Protein AF-A0A645CIE5-F1 (afdb_monomer)

pLDDT: mean 72.28, std 13.86, range [48.72, 95.12]

Radius of gyration: 29.38 Å; Cα contacts (8 Å, |Δi|>4): 157; chains: 1; bounding box: 63×38×78 Å

Nearest PDB structures (foldseek):
  3hs3-assembly1_B  TM=6.558E-01  e=9.405E-02  Lactobacillus acidophilus
  4g86-assembly1_B  TM=5.382E-01  e=4.645E-02  Synechococcus elongatus PCC 7942 = FACHB-805
  6yab-assembly3_BBB  TM=5.232E-01  e=9.405E-02  Streptococcus pneumoniae TIGR4
  8wgk-assembly1_A  TM=6.169E-01  e=4.674E-01  Rhodothermus marinus DSM 4252
  5tq2-assembly1_A  TM=5.116E-01  e=8.876E-01  Xenopus laevis

Secondary structure (DSSP, 8-state):
-EEEEEEEHHHHHHHHHHHHHH-TT-EEEEEEESSTTHHHHHHHHHGGG-SEEEESSHHHHHHHHHHSHHHHHHHHHTT---EETT-GGGTS---TT-HHHHHHHHHHHHHHHHHHHHHHHHHHHHHHHHHHHHHHHTT---SSPPPPPPTTHHHHHHHHHTTSS-HHHHHHHTT--HHHHHHHHHHHHHH-

Organism: NCBI:txid1076179

Solvent-accessible surface area (backbone atoms only — not comparable to full-atom values): 11222 Å² total; per-residue (Å²): 96,39,32,36,37,41,23,48,63,94,46,42,80,68,48,51,64,56,52,47,76,76,40,84,81,50,53,75,43,82,44,74,34,90,49,79,74,50,51,59,63,52,45,76,76,42,61,94,76,37,63,27,52,33,32,72,39,65,68,59,47,50,58,40,50,73,79,32,46,70,55,53,52,48,31,52,77,72,70,39,62,68,35,38,71,82,42,63,73,53,68,54,89,74,62,92,89,50,62,67,60,49,55,50,52,54,52,52,50,50,52,54,50,51,54,50,52,52,49,52,53,50,53,51,52,51,53,50,51,51,53,51,50,52,36,51,75,72,67,48,86,79,76,82,77,78,88,73,86,49,83,64,47,70,60,47,47,51,39,37,76,73,64,76,42,51,72,67,58,44,27,59,76,56,72,40,56,71,73,57,44,57,50,52,50,56,55,51,65,73,75,106

Sequence (192 aa):
MKIALLAPDSIASKVEPIVRTQMDSIELKKYIYNDYIEVLDILSKIQNKYDGIMFAGIISYYLAKQNIKEELEHYKLEGVRVKILDIPTTMMDIQEGQEWLIDMINNLLLEVLSTMAEQERINTRTRQAEGIAVAKSQGKHLGRPKAEYPNDFDKVYSQWKAGNITAVKAMEQLKLKKNTFYKLVKEFEAAS

InterPro domains:
  IPR036162 Resolvase-like, N-terminal catalytic domain superfamily [G3DSA:3.40.50.1390] (63-149)
  IPR036162 Resolvase-like, N-terminal catalytic domain superfamily [SSF53041] (72-141)

Structure (mmCIF, N/CA/C/O backbone):
data_AF-A0A645CIE5-F1
#
_entry.id   AF-A0A645CIE5-F1
#
loop_
_atom_site.group_PDB
_atom_site.id
_atom_site.type_symbol
_atom_site.label_atom_id
_atom_site.label_alt_id
_atom_site.label_comp_id
_atom_site.label_asym_id
_atom_site.label_entity_id
_atom_site.label_seq_id
_atom_site.pdbx_PDB_ins_code
_atom_site.Cartn_x
_atom_site.Cartn_y
_atom_site.Cartn_z
_atom_site.occupancy
_atom_site.B_iso_or_equiv
_atom_site.auth_seq_id
_atom_site.auth_comp_id
_atom_site.auth_asym_id
_atom_site.auth_atom_id
_atom_site.pdbx_PDB_model_num
ATOM 1 N N . MET A 1 1 ? 11.192 -11.550 -32.286 1.00 64.88 1 MET A N 1
ATOM 2 C CA . MET A 1 1 ? 11.465 -11.200 -30.880 1.00 64.88 1 MET A CA 1
ATOM 3 C C . MET A 1 1 ? 10.177 -11.374 -30.091 1.00 64.88 1 MET A C 1
ATOM 5 O O . MET A 1 1 ? 9.155 -10.850 -30.529 1.00 64.88 1 MET A O 1
ATOM 9 N N . LYS A 1 2 ? 10.197 -12.144 -29.004 1.00 70.38 2 LYS A N 1
ATOM 10 C CA . LYS A 1 2 ? 9.070 -12.332 -28.081 1.00 70.38 2 LYS A CA 1
ATOM 11 C C . LYS A 1 2 ? 9.201 -11.335 -26.938 1.00 70.38 2 LYS A C 1
ATOM 13 O O . LYS A 1 2 ? 10.193 -11.381 -26.223 1.00 70.38 2 LYS A O 1
ATOM 18 N N . ILE A 1 3 ? 8.217 -10.457 -26.751 1.00 69.75 3 ILE A N 1
ATOM 19 C CA . ILE A 1 3 ? 8.222 -9.464 -25.667 1.00 69.75 3 ILE A CA 1
ATOM 20 C C . ILE A 1 3 ? 7.069 -9.724 -24.702 1.00 69.75 3 ILE A C 1
ATOM 22 O O . ILE A 1 3 ? 5.924 -9.906 -25.124 1.00 69.75 3 ILE A O 1
ATOM 26 N N . ALA A 1 4 ? 7.355 -9.668 -23.402 1.00 77.12 4 ALA A N 1
ATOM 27 C CA . ALA A 1 4 ? 6.327 -9.610 -22.371 1.00 77.12 4 ALA A CA 1
ATOM 28 C C . ALA A 1 4 ? 5.989 -8.156 -22.012 1.00 77.12 4 ALA A C 1
ATOM 30 O O . ALA A 1 4 ? 6.874 -7.400 -21.627 1.00 77.12 4 ALA A O 1
ATOM 31 N N . LEU A 1 5 ? 4.716 -7.769 -22.099 1.00 76.31 5 LEU A N 1
ATOM 32 C CA . LEU A 1 5 ? 4.220 -6.465 -21.651 1.00 76.31 5 LEU A CA 1
ATOM 33 C C . LEU A 1 5 ? 3.567 -6.602 -20.276 1.00 76.31 5 LEU A C 1
ATOM 35 O O . LEU A 1 5 ? 2.517 -7.237 -20.168 1.00 76.31 5 LEU A O 1
ATOM 39 N N . LEU A 1 6 ? 4.152 -5.979 -19.254 1.00 76.69 6 LEU A N 1
ATOM 40 C CA . LEU A 1 6 ? 3.549 -5.824 -17.934 1.00 76.69 6 LEU A CA 1
ATOM 41 C C . LEU A 1 6 ? 2.805 -4.496 -17.852 1.00 76.69 6 LEU A C 1
ATOM 43 O O . LEU A 1 6 ? 3.415 -3.430 -17.958 1.00 76.69 6 LEU A O 1
ATOM 47 N N . ALA A 1 7 ? 1.495 -4.558 -17.624 1.00 73.75 7 ALA A N 1
ATOM 48 C CA . ALA A 1 7 ? 0.655 -3.373 -17.513 1.00 73.75 7 ALA A CA 1
ATOM 49 C C . ALA A 1 7 ? -0.341 -3.485 -16.349 1.00 73.75 7 ALA A C 1
ATOM 51 O O . ALA A 1 7 ? -0.901 -4.560 -16.140 1.00 73.75 7 ALA A O 1
ATOM 52 N N . PRO A 1 8 ? -0.611 -2.391 -15.617 1.00 74.75 8 PRO A N 1
ATOM 53 C CA . PRO A 1 8 ? -1.707 -2.375 -14.667 1.00 74.75 8 PRO A CA 1
ATOM 54 C C . PRO A 1 8 ? -3.042 -2.477 -15.407 1.00 74.75 8 PRO A C 1
ATOM 56 O O . PRO A 1 8 ? -3.200 -1.916 -16.498 1.00 74.75 8 PRO A O 1
ATOM 59 N N . ASP A 1 9 ? -4.017 -3.151 -14.797 1.00 75.56 9 ASP A N 1
ATOM 60 C CA . ASP A 1 9 ? -5.347 -3.372 -15.390 1.00 75.56 9 ASP A CA 1
ATOM 61 C C . ASP A 1 9 ? -6.013 -2.066 -15.858 1.00 75.56 9 ASP A C 1
ATOM 63 O O . ASP A 1 9 ? -6.575 -1.984 -16.951 1.00 75.56 9 ASP A O 1
ATOM 67 N N . SER A 1 10 ? -5.808 -0.988 -15.097 1.00 67.00 10 SER A N 1
ATOM 68 C CA . SER A 1 10 ? -6.341 0.352 -15.369 1.00 67.00 10 SER A CA 1
ATOM 69 C C . SER A 1 10 ? -5.911 0.968 -16.708 1.00 67.00 10 SER A C 1
ATOM 71 O O . SER A 1 10 ? -6.619 1.830 -17.237 1.00 67.00 10 SER A O 1
ATOM 73 N N . ILE A 1 11 ? -4.770 0.554 -17.268 1.00 66.94 11 ILE A N 1
ATOM 74 C CA . ILE A 1 11 ? -4.218 1.113 -18.516 1.00 66.94 11 ILE A CA 1
ATOM 75 C C . ILE A 1 11 ? -3.923 0.054 -19.583 1.00 66.94 11 ILE A C 1
ATOM 77 O O . ILE A 1 11 ? -3.666 0.409 -20.734 1.00 66.94 11 ILE A O 1
ATOM 81 N N . ALA A 1 12 ? -4.011 -1.236 -19.249 1.00 66.88 12 ALA A N 1
ATOM 82 C CA . ALA A 1 12 ? -3.676 -2.349 -20.137 1.00 66.88 12 ALA A CA 1
ATOM 83 C C . ALA A 1 12 ? -4.411 -2.304 -21.491 1.00 66.88 12 ALA A C 1
ATOM 85 O O . ALA A 1 12 ? -3.836 -2.649 -22.523 1.00 66.88 12 ALA A O 1
ATOM 86 N N . SER A 1 13 ? -5.665 -1.844 -21.506 1.00 66.81 13 SER A N 1
ATOM 87 C CA . SER A 1 13 ? -6.485 -1.700 -22.719 1.00 66.81 13 SER A CA 1
ATOM 88 C C . SER A 1 13 ? -6.068 -0.531 -23.620 1.00 66.81 13 SER A C 1
ATOM 90 O O . SER A 1 13 ? -6.288 -0.581 -24.827 1.00 66.81 13 SER A O 1
ATOM 92 N N . LYS A 1 14 ? -5.444 0.510 -23.057 1.00 65.69 14 LYS A N 1
ATOM 93 C CA . LYS A 1 14 ? -5.002 1.712 -23.787 1.00 65.69 14 LYS A CA 1
ATOM 94 C C . LYS A 1 14 ? -3.588 1.582 -24.343 1.00 65.69 14 LYS A C 1
ATOM 96 O O . LYS A 1 14 ? -3.268 2.209 -25.345 1.00 65.69 14 LYS A O 1
ATOM 101 N N . VAL A 1 15 ? -2.749 0.785 -23.688 1.00 64.06 15 VAL A N 1
ATOM 102 C CA . VAL A 1 15 ? -1.327 0.639 -24.031 1.00 64.06 15 VAL A CA 1
ATOM 103 C C . VAL A 1 15 ? -1.125 -0.343 -25.186 1.00 64.06 15 VAL A C 1
ATOM 105 O O . VAL A 1 15 ? -0.242 -0.151 -26.017 1.00 64.06 15 VAL A O 1
ATOM 108 N N . GLU A 1 16 ? -1.970 -1.369 -25.293 1.00 64.56 16 GLU A N 1
ATOM 109 C CA . GLU A 1 16 ? -1.835 -2.414 -26.313 1.00 64.56 16 GLU A CA 1
ATOM 110 C C . GLU A 1 16 ? -1.825 -1.889 -27.770 1.00 64.56 16 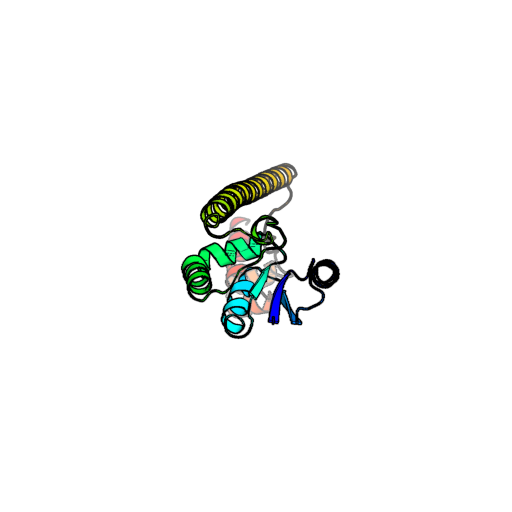GLU A C 1
ATOM 112 O O . GLU A 1 16 ? -0.927 -2.279 -28.523 1.00 64.56 16 GLU A O 1
ATOM 117 N N . PRO A 1 17 ? -2.727 -0.978 -28.191 1.00 65.19 17 PRO A N 1
ATOM 118 C CA . PRO A 1 17 ? -2.702 -0.423 -29.546 1.00 65.19 17 PRO A CA 1
ATOM 119 C C . PRO A 1 17 ? -1.434 0.389 -29.839 1.00 65.19 17 PRO A C 1
ATOM 121 O O . PRO A 1 17 ? -0.919 0.348 -30.955 1.00 65.19 17 PRO A O 1
ATOM 124 N N . ILE A 1 18 ? -0.909 1.099 -28.835 1.00 61.38 18 ILE A N 1
ATOM 125 C CA . ILE A 1 18 ? 0.287 1.946 -28.958 1.00 61.38 18 ILE A CA 1
ATOM 126 C C . ILE A 1 18 ? 1.511 1.073 -29.234 1.00 61.38 18 ILE A C 1
ATOM 128 O O . ILE A 1 18 ? 2.262 1.332 -30.172 1.00 61.38 18 ILE A O 1
ATOM 132 N N . VAL A 1 19 ? 1.665 -0.005 -28.461 1.00 60.38 19 VAL A N 1
ATOM 133 C CA . VAL A 1 19 ? 2.794 -0.931 -28.598 1.00 60.38 19 VAL A CA 1
ATOM 134 C C . VAL A 1 19 ? 2.754 -1.656 -29.939 1.00 60.38 19 VAL A C 1
ATOM 136 O O . VAL A 1 19 ? 3.784 -1.763 -30.596 1.00 60.38 19 VAL A O 1
ATOM 139 N N . ARG A 1 20 ? 1.574 -2.107 -30.382 1.00 63.81 20 ARG A N 1
ATOM 140 C CA . ARG A 1 20 ? 1.426 -2.764 -31.691 1.00 63.81 20 ARG A CA 1
ATOM 141 C C . ARG A 1 20 ? 1.797 -1.827 -32.841 1.00 63.81 20 ARG A C 1
ATOM 143 O O . ARG A 1 20 ? 2.586 -2.221 -33.682 1.00 63.81 20 ARG A O 1
ATOM 150 N N . THR A 1 21 ? 1.327 -0.579 -32.807 1.00 60.41 21 THR A N 1
ATOM 151 C CA . THR A 1 21 ? 1.605 0.431 -33.850 1.00 60.41 21 THR A CA 1
ATOM 152 C C . THR A 1 21 ? 3.092 0.792 -33.950 1.00 60.41 21 THR A C 1
ATOM 154 O O . THR A 1 21 ? 3.578 1.154 -35.015 1.00 60.41 21 THR A O 1
ATOM 157 N N . GLN A 1 22 ? 3.831 0.724 -32.840 1.00 56.41 22 GLN A N 1
ATOM 158 C CA . GLN A 1 22 ? 5.261 1.044 -32.806 1.00 56.41 22 GLN A CA 1
ATOM 159 C C . GLN A 1 22 ? 6.166 -0.171 -33.070 1.00 56.41 22 GLN A C 1
ATOM 161 O O . GLN A 1 22 ? 7.366 0.006 -33.277 1.00 56.41 22 GLN A O 1
ATOM 166 N N . MET A 1 23 ? 5.632 -1.399 -33.027 1.00 61.47 23 MET A N 1
ATOM 167 C CA . MET A 1 23 ? 6.412 -2.643 -33.042 1.00 61.47 23 MET A CA 1
ATOM 168 C C . MET A 1 23 ? 5.718 -3.766 -33.836 1.00 61.47 23 MET A C 1
ATOM 170 O O . MET A 1 23 ? 5.485 -4.859 -33.316 1.00 61.47 23 MET A O 1
ATOM 174 N N . ASP A 1 24 ? 5.437 -3.513 -35.117 1.00 53.44 24 ASP A N 1
ATOM 175 C CA . ASP A 1 24 ? 4.669 -4.396 -36.017 1.00 53.44 24 ASP A CA 1
ATOM 176 C C . ASP A 1 24 ? 5.243 -5.821 -36.207 1.00 53.44 24 ASP A C 1
ATOM 178 O O . ASP A 1 24 ? 4.529 -6.726 -36.634 1.00 53.44 24 ASP A O 1
ATOM 182 N N . SER A 1 25 ? 6.516 -6.067 -35.874 1.00 57.69 25 SER A N 1
ATOM 183 C CA . SER A 1 25 ? 7.202 -7.354 -36.092 1.00 57.69 25 SER A CA 1
ATOM 184 C C . SER A 1 25 ? 7.463 -8.176 -34.817 1.00 57.69 25 SER A C 1
ATOM 186 O O . SER A 1 25 ? 8.312 -9.075 -34.824 1.00 57.69 25 SER A O 1
ATOM 188 N N . ILE A 1 26 ? 6.803 -7.857 -33.698 1.00 64.06 26 ILE A N 1
ATOM 189 C CA . ILE A 1 26 ? 7.090 -8.441 -32.376 1.00 64.06 26 ILE A CA 1
ATOM 190 C C . ILE A 1 26 ? 5.919 -9.292 -31.864 1.00 64.06 26 ILE A C 1
ATOM 192 O O . ILE A 1 26 ? 4.762 -8.877 -31.875 1.00 64.06 26 ILE A O 1
ATOM 196 N N . GLU A 1 27 ? 6.228 -10.484 -31.345 1.00 70.06 27 GLU A N 1
ATOM 197 C CA . GLU A 1 27 ? 5.250 -11.347 -30.678 1.00 70.06 27 GLU A CA 1
ATOM 198 C C . GLU A 1 27 ? 5.051 -10.856 -29.234 1.00 70.06 27 GLU A C 1
ATOM 200 O O . GLU A 1 27 ? 5.866 -11.123 -28.347 1.00 70.06 27 GLU A O 1
ATOM 205 N N . LEU A 1 28 ? 3.988 -10.076 -29.017 1.00 69.44 28 LEU A N 1
ATOM 206 C CA . LEU A 1 28 ? 3.668 -9.454 -27.732 1.00 69.44 28 LEU A CA 1
ATOM 207 C C . LEU A 1 28 ? 2.770 -10.358 -26.876 1.00 69.44 28 LEU A C 1
ATOM 209 O O . LEU A 1 28 ? 1.663 -10.712 -27.289 1.00 69.44 28 LEU A O 1
ATOM 213 N N . LYS A 1 29 ? 3.193 -10.657 -25.643 1.00 79.12 29 LYS A N 1
ATOM 214 C CA . LYS A 1 29 ? 2.376 -11.367 -24.651 1.00 79.12 29 LYS A CA 1
ATOM 215 C C . LYS A 1 29 ? 2.118 -10.500 -23.424 1.00 79.12 29 LYS A C 1
ATOM 217 O O . LYS A 1 29 ? 3.043 -9.974 -22.814 1.00 79.12 29 LYS A O 1
ATOM 222 N N . LYS A 1 30 ? 0.843 -10.341 -23.073 1.00 77.56 30 LYS A N 1
ATOM 223 C CA . LYS A 1 30 ? 0.393 -9.417 -22.028 1.00 77.56 30 LYS A CA 1
ATOM 224 C C . LYS A 1 30 ? 0.309 -10.094 -20.662 1.00 77.56 30 LYS A C 1
ATOM 226 O O . LYS A 1 30 ? -0.252 -11.182 -20.542 1.00 77.56 30 LYS A O 1
ATOM 231 N N . TYR A 1 31 ? 0.795 -9.390 -19.649 1.00 82.00 31 TYR A N 1
ATOM 232 C CA . TYR A 1 31 ? 0.678 -9.724 -18.239 1.00 82.00 31 TYR A CA 1
ATOM 233 C C . TYR A 1 31 ? 0.062 -8.529 -17.514 1.00 82.00 31 TYR A C 1
ATOM 235 O O . TYR A 1 31 ? 0.653 -7.451 -17.456 1.00 82.00 31 TYR A O 1
ATOM 243 N N . ILE A 1 32 ? -1.161 -8.714 -17.022 1.00 79.94 32 ILE A N 1
ATOM 244 C CA . ILE A 1 32 ? -1.897 -7.680 -16.299 1.00 79.94 32 ILE A CA 1
ATOM 245 C C . ILE A 1 32 ? -1.726 -7.916 -14.804 1.00 79.94 32 ILE A C 1
ATOM 247 O O . ILE A 1 32 ? -1.842 -9.058 -14.363 1.00 79.94 32 ILE A O 1
ATOM 251 N N . TYR A 1 33 ? -1.474 -6.850 -14.051 1.00 77.12 33 TYR A N 1
ATOM 252 C CA . TYR A 1 33 ? -1.450 -6.891 -12.591 1.00 77.12 33 TYR A CA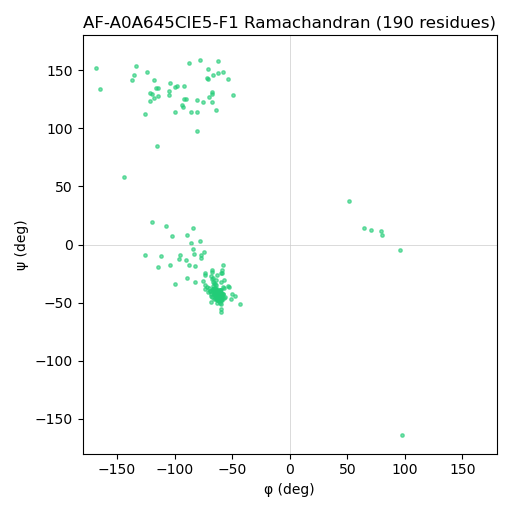 1
ATOM 253 C C . TYR A 1 33 ? -2.429 -5.871 -12.002 1.00 77.12 33 TYR A C 1
ATOM 255 O O . TYR A 1 33 ? -2.678 -4.811 -12.587 1.00 77.12 33 TYR A O 1
ATOM 263 N N . ASN A 1 34 ? -2.984 -6.202 -10.837 1.00 74.00 34 ASN A N 1
ATOM 264 C CA . ASN A 1 34 ? -3.851 -5.298 -10.073 1.00 74.00 34 ASN A CA 1
ATOM 265 C C . ASN A 1 34 ? -3.087 -4.616 -8.938 1.00 74.00 34 ASN A C 1
ATOM 267 O O . ASN A 1 34 ? -3.341 -3.452 -8.629 1.00 74.00 34 ASN A O 1
ATOM 271 N N . ASP A 1 35 ? -2.128 -5.336 -8.354 1.00 68.06 35 ASP A N 1
ATOM 272 C CA . ASP A 1 35 ? -1.221 -4.842 -7.327 1.00 68.06 35 ASP A CA 1
ATOM 273 C C . ASP A 1 35 ? 0.226 -4.913 -7.826 1.00 68.06 35 ASP A C 1
ATOM 275 O O . ASP A 1 35 ? 0.658 -5.853 -8.491 1.00 68.06 35 ASP A O 1
ATOM 279 N N . TYR A 1 36 ? 0.995 -3.899 -7.470 1.00 65.75 36 TYR A N 1
ATOM 280 C CA . TYR A 1 36 ? 2.422 -3.795 -7.706 1.00 65.75 36 TYR A CA 1
ATOM 281 C C . TYR A 1 36 ? 3.246 -4.934 -7.081 1.00 65.75 36 TYR A C 1
ATOM 283 O O . TYR A 1 36 ? 4.327 -5.240 -7.578 1.00 65.75 36 TYR A O 1
ATOM 291 N N . ILE A 1 37 ? 2.744 -5.590 -6.031 1.00 68.19 37 ILE A N 1
ATOM 292 C CA . ILE A 1 37 ? 3.378 -6.777 -5.430 1.00 68.19 37 ILE A CA 1
ATOM 293 C C . ILE A 1 37 ? 3.366 -7.971 -6.402 1.00 68.19 37 ILE A C 1
ATOM 295 O O . ILE A 1 37 ? 4.319 -8.751 -6.439 1.00 68.19 37 ILE A O 1
ATOM 299 N N . GLU A 1 38 ? 2.330 -8.096 -7.237 1.00 72.75 38 GLU A N 1
ATOM 300 C CA . GLU A 1 38 ? 2.187 -9.191 -8.211 1.00 72.75 38 GLU A CA 1
ATOM 301 C C . GLU A 1 38 ? 3.240 -9.115 -9.329 1.00 72.75 38 GLU A C 1
ATOM 303 O O . GLU A 1 38 ? 3.564 -10.125 -9.954 1.00 72.75 38 GLU A O 1
ATOM 308 N N . VAL A 1 39 ? 3.819 -7.930 -9.558 1.00 72.12 39 VAL A N 1
ATOM 309 C CA . VAL A 1 39 ? 4.822 -7.685 -10.603 1.00 72.12 39 VAL A CA 1
ATOM 310 C C . VAL A 1 39 ? 6.036 -8.601 -10.434 1.00 72.12 39 VAL A C 1
ATOM 312 O O . VAL A 1 39 ? 6.497 -9.176 -11.416 1.00 72.12 39 VAL A O 1
ATOM 315 N N . LEU A 1 40 ? 6.529 -8.794 -9.208 1.00 69.44 40 LEU A N 1
ATOM 316 C CA . LEU A 1 40 ? 7.718 -9.618 -8.950 1.00 69.44 40 LEU A CA 1
ATOM 317 C C . LEU A 1 40 ? 7.460 -11.108 -9.220 1.00 69.44 40 LEU A C 1
ATOM 319 O O . LEU A 1 40 ? 8.274 -11.779 -9.854 1.00 69.44 40 LEU A O 1
ATOM 323 N N . ASP A 1 41 ? 6.299 -11.615 -8.797 1.00 75.44 41 ASP A N 1
ATOM 324 C CA . ASP A 1 41 ? 5.898 -13.003 -9.053 1.00 75.44 41 ASP A CA 1
ATOM 325 C C . ASP A 1 41 ? 5.753 -13.266 -10.558 1.00 75.44 41 ASP A C 1
ATOM 327 O O . ASP A 1 41 ? 6.235 -14.280 -11.070 1.00 75.44 41 ASP A O 1
ATOM 331 N N . ILE A 1 42 ? 5.165 -12.318 -11.292 1.00 79.06 42 ILE A N 1
ATOM 332 C CA . ILE A 1 42 ? 5.061 -12.387 -12.750 1.00 79.06 42 ILE A CA 1
ATOM 333 C C . ILE A 1 42 ? 6.455 -12.419 -13.386 1.00 79.06 42 ILE A C 1
ATOM 335 O O . ILE A 1 42 ? 6.707 -13.297 -14.212 1.00 79.06 42 ILE A O 1
ATOM 339 N N . LEU A 1 43 ? 7.358 -11.514 -12.993 1.00 73.50 43 LEU A N 1
ATOM 340 C CA . LEU A 1 43 ? 8.706 -11.408 -13.564 1.00 73.50 43 LEU A CA 1
ATOM 341 C C . LEU A 1 43 ? 9.505 -12.706 -13.408 1.00 73.50 43 LEU A C 1
ATOM 343 O O . LEU A 1 43 ? 10.010 -13.226 -14.407 1.00 73.50 43 LEU A O 1
ATOM 347 N N . SER A 1 44 ? 9.486 -13.303 -12.213 1.00 73.19 44 SER A N 1
ATOM 348 C CA . SER A 1 44 ? 10.183 -14.569 -11.936 1.00 73.19 44 SER A CA 1
ATOM 349 C C . SER A 1 44 ? 9.760 -15.720 -12.865 1.00 73.19 44 SER A C 1
ATOM 351 O O . SER A 1 44 ? 10.548 -16.602 -13.207 1.00 73.19 44 SER A O 1
ATOM 353 N N . LYS A 1 45 ? 8.504 -15.715 -13.333 1.00 78.62 45 LYS A N 1
ATOM 354 C CA . LYS A 1 45 ? 7.919 -16.785 -14.161 1.00 78.62 45 LYS A CA 1
ATOM 355 C C . LYS A 1 45 ? 8.152 -16.603 -15.657 1.00 78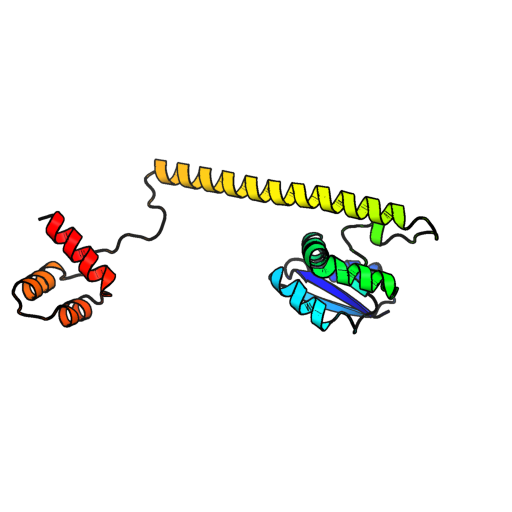.62 45 LYS A C 1
ATOM 357 O O . LYS A 1 45 ? 7.943 -17.559 -16.424 1.00 78.62 45 LYS A O 1
ATOM 362 N N . ILE A 1 46 ? 8.501 -15.391 -16.082 1.00 77.12 46 ILE A N 1
ATOM 363 C CA . ILE A 1 46 ? 8.566 -15.007 -17.496 1.00 77.12 46 ILE A CA 1
ATOM 364 C C . ILE A 1 46 ? 9.978 -14.681 -17.968 1.00 77.12 46 ILE A C 1
ATOM 366 O O . ILE A 1 46 ? 10.209 -14.755 -19.168 1.00 77.12 46 ILE A O 1
ATOM 370 N N . GLN A 1 47 ? 10.909 -14.384 -17.061 1.00 65.38 47 GLN A N 1
ATOM 371 C CA . GLN A 1 47 ? 12.260 -13.925 -17.392 1.00 65.38 47 GLN A CA 1
ATOM 372 C C . GLN A 1 47 ? 12.983 -14.748 -18.464 1.00 65.38 47 GLN A C 1
ATOM 374 O O . GLN A 1 47 ? 13.486 -14.186 -19.425 1.00 65.38 47 GLN A O 1
ATOM 379 N N . ASN A 1 48 ? 12.916 -16.079 -18.395 1.00 69.44 48 ASN A N 1
ATOM 380 C CA . ASN A 1 48 ? 13.627 -16.958 -19.335 1.00 69.44 48 ASN A CA 1
ATOM 381 C C . ASN A 1 48 ? 12.813 -17.311 -20.597 1.00 69.44 48 ASN A C 1
ATOM 383 O O . ASN A 1 48 ? 13.175 -18.225 -21.335 1.00 69.44 48 ASN A O 1
ATOM 387 N N . LYS A 1 49 ? 11.650 -16.681 -20.808 1.00 75.62 49 LYS A N 1
ATOM 388 C CA . LYS A 1 49 ? 10.696 -17.043 -21.877 1.00 75.62 49 LYS A CA 1
ATOM 389 C C . LYS A 1 49 ? 10.566 -15.986 -22.972 1.00 75.62 49 LYS A C 1
ATOM 391 O O . LYS A 1 49 ? 9.907 -16.261 -23.978 1.00 75.62 49 LYS A O 1
ATOM 396 N N . TYR A 1 50 ? 11.133 -14.801 -22.766 1.00 72.81 50 TYR A N 1
ATOM 397 C CA . TYR A 1 50 ? 10.982 -13.651 -23.652 1.00 72.81 50 TYR A CA 1
ATOM 398 C C . TYR A 1 50 ? 12.336 -12.980 -23.869 1.00 72.81 50 TYR A C 1
ATOM 400 O O . TYR A 1 50 ? 13.147 -12.903 -22.956 1.00 72.81 50 TYR A O 1
ATOM 408 N N . ASP A 1 51 ? 12.536 -12.449 -25.070 1.00 61.03 51 ASP A N 1
ATOM 409 C CA . ASP A 1 51 ? 13.752 -11.739 -25.477 1.00 61.03 51 ASP A CA 1
ATOM 410 C C . ASP A 1 51 ? 13.795 -10.300 -24.912 1.00 61.03 51 ASP A C 1
ATOM 412 O O . ASP A 1 51 ? 14.790 -9.591 -25.049 1.00 61.03 51 ASP A O 1
ATOM 416 N N . GLY A 1 52 ? 12.690 -9.836 -24.317 1.00 64.31 52 GLY A N 1
ATOM 417 C CA . GLY A 1 52 ? 12.578 -8.527 -23.682 1.00 64.31 52 GLY A CA 1
ATOM 418 C C . GLY A 1 52 ? 11.309 -8.384 -22.842 1.00 64.31 52 GLY A C 1
ATOM 419 O O . GLY A 1 52 ? 10.277 -9.004 -23.115 1.00 64.31 52 GLY A O 1
ATOM 420 N N . ILE A 1 53 ? 11.382 -7.537 -21.817 1.00 70.75 53 ILE A N 1
ATOM 421 C CA . ILE A 1 53 ? 10.260 -7.209 -20.932 1.00 70.75 53 ILE A CA 1
ATOM 422 C C . ILE A 1 53 ? 9.989 -5.709 -21.035 1.00 70.75 53 ILE A C 1
ATOM 424 O O . ILE A 1 53 ? 10.901 -4.891 -20.918 1.00 70.75 53 ILE A O 1
ATOM 428 N N . MET A 1 54 ? 8.726 -5.365 -21.265 1.00 68.44 54 MET A N 1
ATOM 429 C CA . MET A 1 54 ? 8.231 -4.006 -21.422 1.00 68.44 54 MET A CA 1
ATOM 430 C C . MET A 1 54 ? 7.288 -3.672 -20.271 1.00 68.44 54 MET A C 1
ATOM 432 O O . MET A 1 54 ? 6.335 -4.403 -20.011 1.00 68.44 54 MET A O 1
ATOM 436 N N . PHE A 1 55 ? 7.532 -2.555 -19.595 1.00 71.50 55 PHE A N 1
ATOM 437 C CA . PHE A 1 55 ? 6.676 -2.066 -18.516 1.00 71.50 55 PHE A CA 1
ATOM 438 C C . PHE A 1 55 ? 5.855 -0.876 -19.007 1.00 71.50 55 PHE A C 1
ATOM 440 O O . PHE A 1 55 ? 6.412 0.085 -19.536 1.00 71.50 55 PHE A O 1
ATOM 447 N N . ALA A 1 56 ? 4.541 -0.925 -18.801 1.00 63.47 56 ALA A N 1
ATOM 448 C CA . ALA A 1 56 ? 3.610 0.151 -19.141 1.00 63.47 56 ALA A CA 1
ATOM 449 C C . ALA A 1 56 ? 3.516 1.248 -18.061 1.00 63.47 56 ALA A C 1
ATOM 451 O O . ALA A 1 56 ? 2.555 2.012 -18.047 1.00 63.47 56 ALA A O 1
ATOM 452 N N . GLY A 1 57 ? 4.459 1.279 -17.117 1.00 60.72 57 GLY A N 1
ATOM 453 C CA . GLY A 1 57 ? 4.436 2.211 -15.999 1.00 60.72 57 GLY A CA 1
ATOM 454 C C . GLY A 1 57 ? 5.774 2.296 -15.271 1.00 60.72 57 GLY A C 1
ATOM 455 O O . GLY A 1 57 ? 6.367 1.277 -14.905 1.00 60.72 57 GLY A O 1
ATOM 456 N N . ILE A 1 58 ? 6.203 3.525 -14.996 1.00 56.25 58 ILE A N 1
ATOM 457 C CA . ILE A 1 58 ? 7.395 3.864 -14.203 1.00 56.25 58 ILE A CA 1
ATOM 458 C C . ILE A 1 58 ? 7.462 3.138 -12.852 1.00 56.25 58 ILE A C 1
ATOM 460 O O . ILE A 1 58 ? 8.531 2.681 -12.455 1.00 56.25 58 ILE A O 1
ATOM 464 N N . ILE A 1 59 ? 6.344 3.033 -12.129 1.00 56.22 59 ILE A N 1
ATOM 465 C CA . ILE A 1 59 ? 6.322 2.480 -10.762 1.00 56.22 59 ILE A CA 1
ATOM 466 C C . ILE A 1 59 ? 6.664 0.983 -10.772 1.00 56.22 59 ILE A C 1
ATOM 468 O O . ILE A 1 59 ? 7.384 0.497 -9.903 1.00 56.22 59 ILE A O 1
ATOM 472 N N . SER A 1 60 ? 6.234 0.261 -11.800 1.00 59.41 60 SER A N 1
ATOM 473 C CA . SER A 1 60 ? 6.526 -1.169 -11.973 1.00 59.41 60 SER A CA 1
ATOM 474 C C . SER A 1 60 ? 7.979 -1.402 -12.337 1.00 59.41 60 SER A C 1
ATOM 476 O O . SER A 1 60 ? 8.595 -2.337 -11.835 1.00 59.41 60 SER A O 1
ATOM 478 N N . TYR A 1 61 ? 8.547 -0.505 -13.146 1.00 61.50 61 TYR A N 1
ATOM 479 C CA . TYR A 1 61 ? 9.982 -0.478 -13.392 1.00 61.50 61 TYR A CA 1
ATOM 480 C C . TYR A 1 61 ? 10.778 -0.121 -12.130 1.00 61.50 61 TYR A C 1
ATOM 482 O O . TYR A 1 61 ? 11.814 -0.725 -11.888 1.00 61.50 61 TYR A O 1
ATOM 490 N N . TYR A 1 62 ? 10.305 0.808 -11.296 1.00 60.66 62 TYR A N 1
ATOM 491 C CA . TYR A 1 62 ? 10.956 1.172 -10.035 1.00 60.66 62 TYR A CA 1
ATOM 492 C C . TYR A 1 62 ? 10.991 0.001 -9.043 1.00 60.66 62 TYR A C 1
ATOM 494 O O . TYR A 1 62 ? 12.043 -0.309 -8.488 1.00 60.66 62 TYR A O 1
ATOM 502 N N . LEU A 1 63 ? 9.866 -0.696 -8.864 1.00 57.75 63 LEU A N 1
ATOM 503 C CA . LEU A 1 63 ? 9.767 -1.884 -8.009 1.00 57.75 63 LEU A CA 1
ATOM 504 C C . LEU A 1 63 ? 10.572 -3.066 -8.534 1.00 57.75 63 LEU A C 1
ATOM 506 O O . LEU A 1 63 ? 11.188 -3.776 -7.737 1.00 57.75 63 LEU A O 1
ATOM 510 N N . ALA A 1 64 ? 10.593 -3.249 -9.858 1.00 56.62 64 ALA A N 1
ATOM 511 C CA . ALA A 1 64 ? 11.516 -4.169 -10.495 1.00 56.62 64 ALA A CA 1
ATOM 512 C C . ALA A 1 64 ? 12.950 -3.735 -10.171 1.00 56.62 64 ALA A C 1
ATOM 514 O O . ALA A 1 64 ? 13.661 -4.456 -9.500 1.00 56.62 64 ALA A O 1
ATOM 515 N N . LYS A 1 65 ? 13.374 -2.516 -10.495 1.00 58.56 65 LYS A N 1
ATOM 516 C CA . LYS A 1 65 ? 14.763 -2.072 -10.323 1.00 58.56 65 LYS A CA 1
ATOM 517 C C . LYS A 1 65 ? 15.260 -2.034 -8.872 1.00 58.56 65 LYS A C 1
ATOM 519 O O . LYS A 1 65 ? 16.458 -2.198 -8.672 1.00 58.56 65 LYS A O 1
ATOM 524 N N . GLN A 1 66 ? 14.403 -1.862 -7.863 1.00 59.00 66 GLN A N 1
ATOM 525 C CA . GLN A 1 66 ? 14.826 -1.982 -6.458 1.00 59.00 66 GLN A CA 1
ATOM 526 C C . GLN A 1 66 ? 15.083 -3.428 -6.015 1.00 59.00 66 GLN A C 1
ATOM 528 O O . GLN A 1 66 ? 15.994 -3.651 -5.224 1.00 59.00 66 GLN A O 1
ATOM 533 N N . ASN A 1 67 ? 14.313 -4.395 -6.523 1.00 50.69 67 ASN A N 1
ATOM 534 C CA . ASN A 1 67 ? 14.380 -5.801 -6.095 1.00 50.69 67 ASN A CA 1
ATOM 535 C C . ASN A 1 67 ? 15.110 -6.720 -7.093 1.00 50.69 67 ASN A C 1
ATOM 537 O O . ASN A 1 67 ? 15.540 -7.803 -6.727 1.00 50.69 67 ASN A O 1
ATOM 541 N N . ILE A 1 68 ? 15.263 -6.263 -8.334 1.00 54.53 68 ILE A N 1
ATOM 542 C CA . ILE A 1 68 ? 15.790 -6.959 -9.520 1.00 54.53 68 ILE A CA 1
ATOM 543 C C . ILE A 1 68 ? 17.027 -6.181 -9.995 1.00 54.53 68 ILE A C 1
ATOM 545 O O . ILE A 1 68 ? 17.417 -6.283 -11.142 1.00 54.53 68 ILE A O 1
ATOM 549 N N . LYS A 1 69 ? 17.669 -5.338 -9.166 1.00 54.94 69 LYS A N 1
ATOM 550 C CA . LYS A 1 69 ? 18.880 -4.602 -9.585 1.00 54.94 69 LYS A CA 1
ATOM 551 C C . LYS A 1 69 ? 19.959 -5.572 -10.072 1.00 54.94 69 LYS A C 1
ATOM 553 O O . LYS A 1 69 ? 20.534 -5.362 -11.130 1.00 54.94 69 LYS A O 1
ATOM 558 N N . GLU A 1 70 ? 20.169 -6.650 -9.323 1.00 54.34 70 GLU A N 1
ATOM 559 C CA . GLU A 1 70 ? 21.111 -7.720 -9.665 1.00 54.34 70 GLU A CA 1
ATOM 560 C C . GLU A 1 70 ? 20.669 -8.497 -10.914 1.00 54.34 70 GLU A C 1
ATOM 562 O O . GLU A 1 70 ? 21.485 -8.816 -11.771 1.00 54.34 70 GLU A O 1
ATOM 567 N N . GLU A 1 71 ? 19.368 -8.731 -11.071 1.00 53.50 71 GLU A N 1
ATOM 568 C CA . GLU A 1 71 ? 18.788 -9.428 -12.225 1.00 53.50 71 GLU A CA 1
ATOM 569 C C . GLU A 1 71 ? 18.735 -8.555 -13.495 1.00 53.50 71 GLU A C 1
ATOM 571 O O . GLU A 1 71 ? 18.903 -9.064 -14.595 1.00 53.50 71 GLU A O 1
ATOM 576 N N . LEU A 1 72 ? 18.574 -7.234 -13.381 1.00 58.53 72 LEU A N 1
ATOM 577 C CA . LEU A 1 72 ? 18.671 -6.283 -14.493 1.00 58.53 72 LEU A CA 1
ATOM 578 C C . LEU A 1 72 ? 20.113 -6.176 -14.991 1.00 58.53 72 LEU A C 1
ATOM 580 O O . LEU A 1 72 ? 20.332 -6.110 -16.199 1.00 58.53 72 LEU A O 1
ATOM 584 N N . GLU A 1 73 ? 21.084 -6.180 -14.074 1.00 60.97 73 GLU A N 1
ATOM 585 C CA . GLU A 1 73 ? 22.504 -6.291 -14.419 1.00 60.97 73 GLU A CA 1
ATOM 586 C C . GLU A 1 73 ? 22.796 -7.648 -15.078 1.00 60.97 73 GLU A C 1
ATOM 588 O O . GLU A 1 73 ? 23.484 -7.698 -16.094 1.00 60.97 73 GLU A O 1
ATOM 593 N N . HIS A 1 74 ? 22.198 -8.739 -14.587 1.00 57.22 74 HIS A N 1
ATOM 594 C CA . HIS A 1 74 ? 22.285 -10.058 -15.218 1.00 57.22 74 HIS A CA 1
ATOM 595 C C . HIS A 1 74 ? 21.703 -10.069 -16.641 1.00 57.22 74 HIS A C 1
ATOM 597 O O . HIS A 1 74 ? 22.373 -10.527 -17.560 1.00 57.22 74 HIS A O 1
ATOM 603 N N . TYR A 1 75 ? 20.528 -9.478 -16.870 1.00 62.41 75 TYR A N 1
ATOM 604 C CA . TYR A 1 75 ? 19.953 -9.330 -18.212 1.00 62.41 75 TYR A CA 1
ATOM 605 C C . TYR A 1 75 ? 20.842 -8.500 -19.136 1.00 62.41 75 TYR A C 1
ATOM 607 O O . TYR A 1 75 ? 21.011 -8.855 -20.300 1.00 62.41 75 TYR A O 1
ATOM 615 N N . LYS A 1 76 ? 21.469 -7.438 -18.618 1.00 60.44 76 LYS A N 1
ATOM 616 C CA . LYS A 1 76 ? 22.474 -6.665 -19.357 1.00 60.44 76 LYS A CA 1
ATOM 617 C C . LYS A 1 76 ? 23.663 -7.535 -19.772 1.00 60.44 76 LYS A C 1
ATOM 619 O O . LYS A 1 76 ? 24.083 -7.465 -20.924 1.00 60.44 76 LYS A O 1
ATOM 624 N N . LEU A 1 77 ? 24.172 -8.361 -18.857 1.00 57.72 77 LEU A N 1
ATOM 625 C CA . LEU A 1 77 ? 25.284 -9.287 -19.103 1.00 57.72 77 LEU A CA 1
ATOM 626 C C . LEU A 1 77 ? 24.916 -10.400 -20.097 1.00 57.72 77 LEU A C 1
ATOM 628 O O . LEU A 1 77 ? 25.771 -10.830 -20.866 1.00 57.72 77 LEU A O 1
ATOM 632 N N . GLU A 1 78 ? 23.654 -10.831 -20.122 1.00 62.94 78 GLU A N 1
ATOM 633 C CA . GLU A 1 78 ? 23.128 -11.814 -21.081 1.00 62.94 78 GLU A CA 1
ATOM 634 C C . GLU A 1 78 ? 22.666 -11.195 -22.417 1.00 62.94 78 GLU A C 1
ATOM 636 O O . GLU A 1 78 ? 22.213 -11.906 -23.313 1.00 62.94 78 GLU A O 1
ATOM 641 N N . GLY A 1 79 ? 22.796 -9.874 -22.588 1.00 55.75 79 GLY A N 1
ATOM 642 C CA . GLY A 1 79 ? 22.432 -9.170 -23.824 1.00 55.75 79 GLY A CA 1
ATOM 643 C C . GLY A 1 79 ? 20.931 -8.904 -23.998 1.00 55.75 79 GLY A C 1
ATOM 644 O O . GLY A 1 79 ? 20.492 -8.494 -25.075 1.00 55.75 79 GLY A O 1
ATOM 645 N N . VAL A 1 80 ? 20.130 -9.097 -22.949 1.00 61.19 80 VAL A N 1
ATOM 646 C CA . VAL A 1 80 ? 18.689 -8.825 -22.929 1.00 61.19 80 VAL A CA 1
ATOM 647 C C . VAL A 1 80 ? 18.453 -7.328 -22.704 1.00 61.19 80 VAL A C 1
ATOM 649 O O . VAL A 1 80 ? 18.741 -6.768 -21.644 1.00 61.19 80 VAL A O 1
ATOM 652 N N . ARG A 1 81 ? 17.900 -6.644 -23.716 1.00 61.62 81 ARG A N 1
ATOM 653 C CA . ARG A 1 81 ? 17.647 -5.194 -23.665 1.00 61.62 81 ARG A CA 1
ATOM 654 C C . ARG A 1 81 ? 16.296 -4.895 -23.009 1.00 61.62 81 ARG A C 1
ATOM 656 O O . ARG A 1 81 ? 15.239 -5.169 -23.576 1.00 61.62 81 ARG A O 1
ATOM 663 N N . VAL A 1 82 ? 16.328 -4.258 -21.841 1.00 63.78 82 VAL A N 1
ATOM 664 C CA . VAL A 1 82 ? 15.129 -3.784 -21.131 1.00 63.78 82 VAL A CA 1
ATOM 665 C C . VAL A 1 82 ? 14.659 -2.460 -21.737 1.00 63.78 82 VAL A C 1
ATOM 667 O O . VAL A 1 82 ? 15.429 -1.504 -21.820 1.00 63.78 82 VAL A O 1
ATOM 670 N N . LYS A 1 83 ? 13.395 -2.401 -22.168 1.00 62.22 83 LYS A N 1
ATOM 671 C CA . LYS A 1 83 ? 12.783 -1.227 -22.810 1.00 62.22 83 LYS A CA 1
ATOM 672 C C . LYS A 1 83 ? 11.570 -0.756 -22.008 1.00 62.22 83 LYS A C 1
ATOM 674 O O . LYS A 1 83 ? 10.701 -1.557 -21.669 1.00 62.22 83 LYS A O 1
ATOM 679 N N . ILE A 1 84 ? 11.497 0.537 -21.707 1.00 62.38 84 ILE A N 1
ATOM 680 C CA . ILE A 1 84 ? 10.472 1.124 -20.834 1.00 62.38 84 ILE A CA 1
ATOM 681 C C . ILE A 1 84 ? 9.721 2.193 -21.623 1.00 62.38 84 ILE A C 1
ATOM 683 O O . ILE A 1 84 ? 10.329 3.141 -22.112 1.00 62.38 84 ILE A O 1
ATOM 687 N N . LEU A 1 85 ? 8.397 2.060 -21.721 1.00 54.75 85 LEU A N 1
ATOM 688 C CA . LEU A 1 85 ? 7.545 2.972 -22.500 1.00 54.75 85 LEU A CA 1
ATOM 689 C C . LEU A 1 85 ? 7.636 4.428 -22.025 1.00 54.75 85 LEU A C 1
ATOM 691 O O . LEU A 1 85 ? 7.695 5.343 -22.841 1.00 54.75 85 LEU A O 1
ATOM 695 N N . ASP A 1 86 ? 7.701 4.630 -20.712 1.00 52.31 86 ASP A N 1
ATOM 696 C CA . ASP A 1 86 ? 7.729 5.960 -20.098 1.00 52.31 86 ASP A CA 1
ATOM 697 C C . ASP A 1 86 ? 9.130 6.595 -20.063 1.00 52.31 86 ASP A C 1
ATOM 699 O O . ASP A 1 86 ? 9.272 7.767 -19.714 1.00 52.31 86 ASP A O 1
ATOM 703 N N . ILE A 1 87 ? 10.176 5.839 -20.417 1.00 61.41 87 ILE A N 1
ATOM 704 C CA . ILE A 1 87 ? 11.541 6.353 -20.539 1.00 61.41 87 ILE A CA 1
ATOM 705 C C . ILE A 1 87 ? 11.945 6.242 -22.012 1.00 61.41 87 ILE A C 1
ATOM 707 O O . ILE A 1 87 ? 12.582 5.258 -22.406 1.00 61.41 87 ILE A O 1
ATOM 711 N N . PRO A 1 88 ? 11.593 7.241 -22.848 1.00 54.44 88 PRO A N 1
ATOM 712 C CA . PRO A 1 88 ? 11.820 7.183 -24.291 1.00 54.44 88 PRO A CA 1
ATOM 713 C C . PRO A 1 88 ? 13.302 7.016 -24.652 1.00 54.44 88 PRO A C 1
ATOM 715 O O . PRO A 1 88 ? 13.618 6.476 -25.708 1.00 54.44 88 PRO A O 1
ATOM 718 N N . THR A 1 89 ? 14.222 7.384 -23.756 1.00 58.44 89 THR A N 1
ATOM 719 C CA . THR A 1 89 ? 15.664 7.167 -23.937 1.00 58.44 89 THR A CA 1
ATOM 720 C C . THR A 1 89 ? 16.072 5.692 -23.902 1.00 58.44 89 THR A C 1
ATOM 722 O O . THR A 1 89 ? 17.062 5.337 -24.528 1.00 58.44 89 THR A O 1
ATOM 725 N N . THR A 1 90 ? 15.295 4.802 -23.269 1.00 61.62 90 THR A N 1
ATOM 726 C CA . THR A 1 90 ? 15.523 3.339 -23.342 1.00 61.62 90 THR A CA 1
ATOM 727 C C . THR A 1 90 ? 15.044 2.711 -24.654 1.00 61.62 90 THR A C 1
ATOM 729 O O . THR A 1 90 ? 15.364 1.559 -24.950 1.00 61.62 90 THR A O 1
ATOM 732 N N . MET A 1 91 ? 14.281 3.463 -25.452 1.00 57.91 91 MET A N 1
ATOM 733 C CA . MET A 1 91 ? 13.749 3.035 -26.748 1.00 57.91 91 MET A CA 1
ATOM 734 C C . MET A 1 91 ? 14.620 3.499 -27.924 1.00 57.91 91 MET A C 1
ATOM 736 O O . MET A 1 91 ? 14.422 3.011 -29.034 1.00 57.91 91 MET A O 1
ATOM 740 N N . MET A 1 92 ? 15.564 4.417 -27.690 1.00 64.94 92 MET A N 1
ATOM 741 C CA . MET A 1 92 ? 16.459 4.960 -28.714 1.00 64.94 92 MET A CA 1
ATOM 742 C C . MET A 1 92 ? 17.509 3.930 -29.147 1.00 64.94 92 MET A C 1
ATOM 744 O O . MET A 1 92 ? 18.024 3.171 -28.325 1.00 64.94 92 MET A O 1
ATOM 748 N N . ASP A 1 93 ? 17.845 3.920 -30.438 1.00 58.25 93 ASP A N 1
ATOM 749 C CA . ASP A 1 93 ? 18.999 3.176 -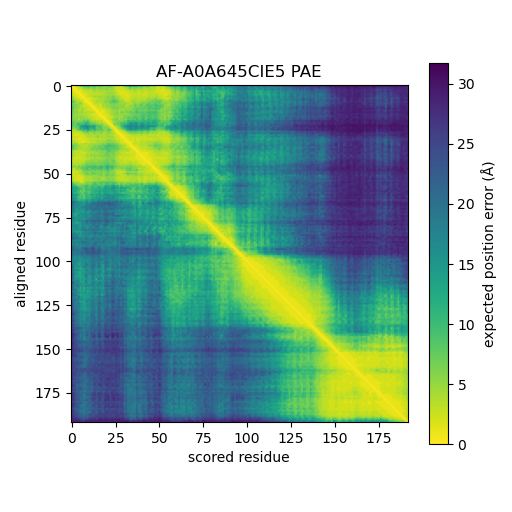30.939 1.00 58.25 93 ASP A CA 1
ATOM 750 C C . ASP A 1 93 ? 20.281 3.927 -30.577 1.00 58.25 93 ASP A C 1
ATOM 752 O O . ASP A 1 93 ? 20.454 5.104 -30.892 1.00 58.25 93 ASP A O 1
ATOM 756 N N . ILE A 1 94 ? 21.159 3.238 -29.854 1.00 59.56 94 ILE A N 1
ATOM 757 C CA . ILE A 1 94 ? 22.348 3.806 -29.223 1.00 59.56 94 ILE A CA 1
ATOM 758 C C . ILE A 1 94 ? 23.555 3.380 -30.048 1.00 59.56 94 ILE A C 1
ATOM 760 O O . ILE A 1 94 ? 23.691 2.200 -30.374 1.00 59.56 94 ILE A O 1
ATOM 764 N N . GLN A 1 95 ? 24.434 4.325 -30.369 1.00 62.31 95 GLN A N 1
ATOM 765 C CA . GLN A 1 95 ? 25.733 4.010 -30.961 1.00 62.31 95 GLN A CA 1
ATOM 766 C C . GLN A 1 95 ? 26.640 3.360 -29.904 1.00 62.31 95 GLN A C 1
ATOM 768 O O . GLN A 1 95 ? 26.620 3.769 -28.739 1.00 62.31 95 GLN A O 1
ATOM 773 N N . GLU A 1 96 ? 27.442 2.367 -30.303 1.00 60.62 96 GLU A N 1
ATOM 774 C CA . GLU A 1 96 ? 28.432 1.736 -29.417 1.00 60.62 96 GLU A CA 1
ATOM 775 C C . GLU A 1 96 ? 29.284 2.809 -28.713 1.00 60.62 96 GLU A C 1
ATOM 777 O O . GLU A 1 96 ? 29.799 3.734 -29.344 1.00 60.62 96 GLU A O 1
ATOM 782 N N . GLY A 1 97 ? 29.392 2.714 -27.382 1.00 64.00 97 GLY A N 1
ATOM 783 C CA . GLY A 1 97 ? 30.135 3.667 -26.547 1.00 64.00 97 GLY A CA 1
ATOM 784 C C . GLY A 1 97 ? 29.313 4.795 -25.901 1.00 64.00 97 GLY A C 1
ATOM 785 O O . GLY A 1 97 ? 29.862 5.539 -25.089 1.00 64.00 97 GLY A O 1
ATOM 786 N N . GLN A 1 98 ? 28.010 4.921 -26.186 1.00 62.66 98 GLN A N 1
ATOM 787 C CA . GLN A 1 98 ? 27.116 5.905 -25.533 1.00 62.66 98 GLN A CA 1
ATOM 788 C C . GLN A 1 98 ? 26.198 5.305 -24.450 1.00 62.66 98 GLN A C 1
ATOM 790 O O . GLN A 1 98 ? 25.344 5.995 -23.896 1.00 62.66 98 GLN A O 1
ATOM 795 N N . GLU A 1 99 ? 26.387 4.035 -24.101 1.00 66.44 99 GLU A N 1
ATOM 796 C CA . GLU A 1 99 ? 25.582 3.307 -23.104 1.00 66.44 99 GLU A CA 1
ATOM 797 C C . GLU A 1 99 ? 25.581 3.990 -21.724 1.00 66.44 99 GLU A C 1
ATOM 799 O O . GLU A 1 99 ? 24.540 4.089 -21.071 1.00 66.44 99 GLU A O 1
ATOM 804 N N . TRP A 1 100 ? 26.722 4.564 -21.325 1.00 65.38 100 TRP A N 1
ATOM 805 C CA . TRP A 1 100 ? 26.888 5.288 -20.059 1.00 65.38 100 TRP A CA 1
ATOM 806 C C . TRP A 1 100 ? 25.954 6.502 -19.925 1.00 65.38 100 TRP A C 1
ATOM 808 O O . TRP A 1 100 ? 25.516 6.833 -18.821 1.00 65.38 100 TRP A O 1
ATOM 818 N N . LEU A 1 101 ? 25.621 7.160 -21.041 1.00 57.50 101 LEU A N 1
ATOM 819 C CA . LEU A 1 101 ? 24.740 8.327 -21.059 1.00 57.50 101 LEU A CA 1
ATOM 820 C C . LEU A 1 101 ? 23.313 7.921 -20.680 1.00 57.50 101 LEU A C 1
ATOM 822 O O . LEU A 1 101 ? 22.637 8.620 -19.926 1.00 57.50 101 LEU A O 1
ATOM 826 N N . ILE A 1 102 ? 22.870 6.763 -21.165 1.00 58.00 102 ILE A N 1
ATOM 827 C CA . ILE A 1 102 ? 21.538 6.235 -20.878 1.00 58.00 102 ILE A CA 1
ATOM 828 C C . ILE A 1 102 ? 21.447 5.722 -19.452 1.00 58.00 102 ILE A C 1
ATOM 830 O O . ILE A 1 102 ? 20.442 5.976 -18.792 1.00 58.00 102 ILE A O 1
ATOM 834 N N . ASP A 1 103 ? 22.497 5.094 -18.933 1.00 62.66 103 ASP A N 1
ATOM 835 C CA . ASP A 1 103 ? 22.541 4.713 -17.523 1.00 62.66 103 ASP A CA 1
ATOM 836 C C . ASP A 1 103 ? 22.451 5.932 -16.597 1.00 62.66 103 ASP A C 1
ATOM 838 O O . ASP A 1 103 ? 21.689 5.917 -15.626 1.00 62.66 103 ASP A O 1
ATOM 842 N N . MET A 1 104 ? 23.146 7.022 -16.931 1.00 55.59 104 MET A N 1
ATOM 843 C CA . MET A 1 104 ? 23.062 8.282 -16.190 1.00 55.59 104 MET A CA 1
ATOM 844 C C . MET A 1 104 ? 21.654 8.894 -16.253 1.00 55.59 104 MET A C 1
ATOM 846 O O . MET A 1 104 ? 21.096 9.242 -15.211 1.00 55.59 104 MET A O 1
ATOM 850 N N . ILE A 1 105 ? 21.048 8.980 -17.444 1.00 51.12 105 ILE A N 1
ATOM 851 C CA . ILE A 1 105 ? 19.681 9.502 -17.616 1.00 51.12 105 ILE A CA 1
ATOM 852 C C . ILE A 1 105 ? 18.672 8.639 -16.850 1.00 51.12 105 ILE A C 1
ATOM 854 O O . ILE A 1 105 ? 17.815 9.168 -16.145 1.00 51.12 105 ILE A O 1
ATOM 858 N N . ASN A 1 106 ? 18.796 7.315 -16.930 1.00 57.22 106 ASN A N 1
ATOM 859 C CA . ASN A 1 106 ? 17.926 6.384 -16.219 1.00 57.22 106 ASN A CA 1
ATOM 860 C C . ASN A 1 106 ? 18.032 6.556 -14.702 1.00 57.22 106 ASN A C 1
ATOM 862 O O . ASN A 1 106 ? 17.019 6.500 -14.008 1.00 57.22 106 ASN A O 1
ATOM 866 N N . ASN A 1 107 ? 19.240 6.751 -14.173 1.00 59.25 107 ASN A N 1
ATOM 867 C CA . ASN A 1 107 ? 19.448 6.950 -12.741 1.00 59.25 107 ASN A CA 1
ATOM 868 C C . ASN A 1 107 ? 18.896 8.300 -12.262 1.00 59.25 107 ASN A C 1
ATOM 870 O O . ASN A 1 107 ? 18.241 8.339 -11.223 1.00 59.25 107 ASN A O 1
ATOM 874 N N . LEU A 1 108 ? 19.060 9.370 -13.044 1.00 48.72 108 LEU A N 1
ATOM 875 C CA . LEU A 1 108 ? 18.484 10.680 -12.728 1.00 48.72 108 LEU A CA 1
ATOM 876 C C . LEU A 1 108 ? 16.949 10.659 -12.769 1.00 48.72 108 LEU A C 1
ATOM 878 O O . LEU A 1 108 ? 16.295 11.186 -11.872 1.00 48.72 108 LEU A O 1
ATOM 882 N N . LEU A 1 109 ? 16.359 10.000 -13.770 1.00 49.62 109 LEU A N 1
ATOM 883 C CA . LEU A 1 109 ? 14.908 9.825 -13.845 1.00 49.62 109 LEU A CA 1
ATOM 884 C C . LEU A 1 109 ? 14.378 9.064 -12.629 1.00 49.62 109 LEU A C 1
ATOM 886 O O . LEU A 1 109 ? 13.387 9.482 -12.037 1.00 49.62 109 LEU A O 1
ATOM 890 N N . LEU A 1 110 ? 15.051 7.990 -12.205 1.00 55.91 110 LEU A N 1
ATOM 891 C CA . LEU A 1 110 ? 14.661 7.274 -10.991 1.00 55.91 110 LEU A CA 1
ATOM 892 C C . LEU A 1 110 ? 14.669 8.159 -9.747 1.00 55.91 110 LEU A C 1
ATOM 894 O O . LEU A 1 110 ? 13.768 8.046 -8.919 1.00 55.91 110 LEU A O 1
ATOM 898 N N . GLU A 1 111 ? 15.683 9.002 -9.589 1.00 55.62 111 GLU A N 1
ATOM 899 C CA . GLU A 1 111 ? 15.809 9.886 -8.433 1.00 55.62 111 GLU A CA 1
ATOM 900 C C . GLU A 1 111 ? 14.669 10.913 -8.391 1.00 55.62 111 GLU A C 1
ATOM 902 O O . GLU A 1 111 ? 13.989 11.059 -7.370 1.00 55.62 111 GLU A O 1
ATOM 907 N N . VAL A 1 112 ? 14.366 11.544 -9.528 1.00 48.75 112 VAL A N 1
ATOM 908 C CA . VAL A 1 112 ? 13.220 12.459 -9.661 1.00 48.75 112 VAL A CA 1
ATOM 909 C C . VAL A 1 112 ? 11.902 11.741 -9.354 1.00 48.75 112 VAL A C 1
ATOM 911 O O . VAL A 1 112 ? 11.059 12.251 -8.623 1.00 48.75 112 VAL A O 1
ATOM 914 N N . LEU A 1 113 ? 11.718 10.518 -9.839 1.00 51.59 113 LEU A N 1
ATOM 915 C CA . LEU A 1 113 ? 10.484 9.766 -9.605 1.00 51.59 113 LEU A CA 1
ATOM 916 C C . LEU A 1 113 ? 10.343 9.310 -8.146 1.00 51.59 113 LEU A C 1
ATOM 918 O O . LEU A 1 113 ? 9.250 9.367 -7.584 1.00 51.59 113 LEU A O 1
ATOM 922 N N . SER A 1 114 ? 11.451 8.925 -7.509 1.00 55.00 114 SER A N 1
ATOM 923 C CA . SER A 1 114 ? 11.491 8.568 -6.084 1.00 55.00 114 SER A CA 1
ATOM 924 C C . SER A 1 114 ? 11.112 9.759 -5.206 1.00 55.00 114 SER A C 1
ATOM 926 O O . SER A 1 114 ? 10.310 9.627 -4.280 1.00 55.00 114 SER A O 1
ATOM 928 N N . THR A 1 115 ? 11.652 10.939 -5.522 1.00 56.16 115 THR A N 1
ATOM 929 C CA . THR A 1 115 ? 11.334 12.176 -4.796 1.00 56.16 115 THR A CA 1
ATOM 930 C C . THR A 1 115 ? 9.875 12.592 -4.990 1.00 56.16 115 THR A C 1
ATOM 932 O O . THR A 1 115 ? 9.216 12.955 -4.015 1.00 56.16 115 THR A O 1
ATOM 935 N N . MET A 1 116 ? 9.320 12.458 -6.200 1.00 49.88 116 MET A N 1
ATOM 936 C CA . MET A 1 116 ? 7.896 12.715 -6.455 1.00 49.88 116 MET A CA 1
ATOM 937 C C . MET A 1 116 ? 6.979 11.750 -5.690 1.00 49.88 116 MET A C 1
ATOM 939 O O . MET A 1 116 ? 5.992 12.193 -5.100 1.00 49.88 116 MET A O 1
ATOM 943 N N . ALA A 1 117 ? 7.314 10.458 -5.648 1.00 55.78 117 ALA A N 1
ATOM 944 C CA . ALA A 1 117 ? 6.538 9.457 -4.917 1.00 55.78 117 ALA A CA 1
ATOM 945 C C . ALA A 1 117 ? 6.526 9.726 -3.401 1.00 55.78 117 ALA A C 1
ATOM 947 O O . ALA A 1 117 ? 5.467 9.676 -2.768 1.00 55.78 117 ALA A O 1
ATOM 948 N N . GLU A 1 118 ? 7.676 10.070 -2.807 1.00 64.38 118 GLU A N 1
ATOM 949 C CA . GLU A 1 118 ? 7.718 10.438 -1.386 1.00 64.38 118 GLU A CA 1
ATOM 950 C C . GLU A 1 118 ? 6.931 11.731 -1.125 1.00 64.38 118 GLU A C 1
ATOM 952 O O . GLU A 1 118 ? 6.190 11.813 -0.141 1.00 64.38 118 GLU A O 1
ATOM 957 N N . GLN A 1 119 ? 6.997 12.707 -2.036 1.00 56.97 119 GLN A N 1
ATOM 958 C CA . GLN A 1 119 ? 6.210 13.934 -1.931 1.00 56.97 119 GLN A CA 1
ATOM 959 C C . GLN A 1 119 ? 4.698 13.658 -1.980 1.00 56.97 119 GLN A C 1
ATOM 961 O O . GLN A 1 119 ? 3.943 14.216 -1.181 1.00 56.97 119 GLN A O 1
ATOM 966 N N . GLU A 1 120 ? 4.231 12.784 -2.873 1.00 56.34 120 GLU A N 1
ATOM 967 C CA . GLU A 1 120 ? 2.820 12.389 -2.953 1.00 56.34 120 GLU A CA 1
ATOM 968 C C . GLU A 1 120 ? 2.355 11.667 -1.678 1.00 56.34 120 GLU A C 1
ATOM 970 O O . GLU A 1 120 ? 1.261 11.939 -1.161 1.00 56.34 120 GLU A O 1
ATOM 975 N N . ARG A 1 121 ? 3.212 10.811 -1.107 1.00 66.75 121 ARG A N 1
ATOM 976 C CA . ARG A 1 121 ? 2.957 10.132 0.169 1.00 66.75 121 ARG A CA 1
ATOM 977 C C . ARG A 1 121 ? 2.812 11.123 1.322 1.00 66.75 121 ARG A C 1
ATOM 979 O O . ARG A 1 121 ? 1.868 11.009 2.111 1.00 66.75 121 ARG A O 1
ATOM 986 N N . ILE A 1 122 ? 3.719 12.097 1.415 1.00 77.44 122 ILE A N 1
ATOM 987 C CA . ILE A 1 122 ? 3.661 13.173 2.412 1.00 77.44 122 ILE A CA 1
ATOM 988 C C . ILE A 1 122 ? 2.368 13.972 2.233 1.00 77.44 122 ILE A C 1
ATOM 990 O O . ILE A 1 122 ? 1.601 14.107 3.184 1.00 77.44 122 ILE A O 1
ATOM 994 N N . ASN A 1 123 ? 2.066 14.415 1.010 1.00 69.56 123 ASN A N 1
ATOM 995 C CA . ASN A 1 123 ? 0.870 15.204 0.708 1.00 69.56 123 ASN A CA 1
ATOM 996 C C . ASN A 1 123 ? -0.423 14.469 1.093 1.00 69.56 123 ASN A C 1
ATOM 998 O O . ASN A 1 123 ? -1.332 15.065 1.673 1.00 69.56 123 ASN A O 1
ATOM 1002 N N . THR A 1 124 ? -0.508 13.168 0.807 1.00 66.81 124 THR A N 1
ATOM 1003 C CA . THR A 1 124 ? -1.666 12.334 1.162 1.00 66.81 124 THR A CA 1
ATOM 1004 C C . THR A 1 124 ? -1.839 12.226 2.676 1.00 66.81 124 THR A C 1
ATOM 1006 O O . THR A 1 124 ? -2.951 12.390 3.181 1.00 66.81 124 THR A O 1
ATOM 1009 N N . ARG A 1 125 ? -0.745 12.012 3.419 1.00 83.00 125 ARG A N 1
ATOM 1010 C CA . ARG A 1 125 ? -0.769 11.973 4.890 1.00 83.00 125 ARG A CA 1
ATOM 1011 C C . ARG A 1 125 ? -1.186 13.308 5.494 1.00 83.00 125 ARG A C 1
ATOM 1013 O O . ARG A 1 125 ? -2.011 13.315 6.405 1.00 83.00 125 ARG A O 1
ATOM 1020 N N . THR A 1 126 ? -0.666 14.417 4.972 1.00 86.00 126 THR A N 1
ATOM 1021 C CA . THR A 1 126 ? -1.032 15.768 5.419 1.00 86.00 126 THR A CA 1
ATOM 1022 C C . THR A 1 126 ? -2.527 16.011 5.230 1.00 86.00 126 THR A C 1
ATOM 1024 O O . THR A 1 126 ? -3.221 16.315 6.197 1.00 86.00 126 THR A O 1
ATOM 1027 N N . ARG A 1 127 ? -3.061 15.747 4.031 1.00 84.94 127 ARG A N 1
ATOM 1028 C CA . ARG A 1 127 ? -4.501 15.887 3.748 1.00 84.94 127 ARG A CA 1
ATOM 1029 C C . ARG A 1 127 ? -5.365 14.980 4.623 1.00 84.94 127 ARG A C 1
ATOM 1031 O O . ARG A 1 127 ? -6.429 15.389 5.081 1.00 84.94 127 ARG A O 1
ATOM 1038 N N . GLN A 1 128 ? -4.925 13.745 4.878 1.00 83.19 128 GLN A N 1
ATOM 1039 C CA . GLN A 1 128 ? -5.636 12.831 5.773 1.00 83.19 128 GLN A CA 1
ATOM 1040 C C . GLN A 1 128 ? -5.676 13.377 7.208 1.00 83.19 128 GLN A C 1
ATOM 1042 O O . GLN A 1 128 ? -6.728 13.336 7.848 1.00 83.19 128 GLN A O 1
ATOM 1047 N N . ALA A 1 129 ? -4.556 13.904 7.707 1.00 89.81 129 ALA A N 1
ATOM 1048 C CA . ALA A 1 129 ? -4.475 14.506 9.033 1.00 89.81 129 ALA A CA 1
ATOM 1049 C C . ALA A 1 129 ? -5.385 15.739 9.156 1.00 89.81 129 ALA A C 1
ATOM 1051 O O . ALA A 1 129 ? -6.128 15.851 10.132 1.00 89.81 129 AL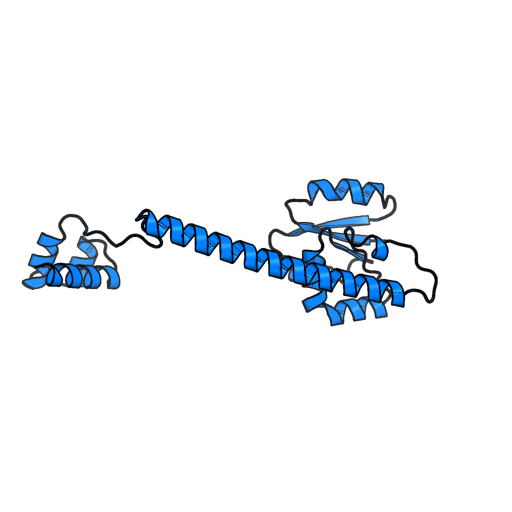A A O 1
ATOM 1052 N N . GLU A 1 130 ? -5.396 16.610 8.145 1.00 90.12 130 GLU A N 1
ATOM 1053 C CA . GLU A 1 130 ? -6.301 17.762 8.057 1.00 90.12 130 GLU A CA 1
ATOM 1054 C C . GLU A 1 130 ? -7.773 17.325 8.052 1.00 90.12 130 GLU A C 1
ATOM 1056 O O . GLU A 1 130 ? -8.571 17.822 8.847 1.00 90.12 130 GLU A O 1
ATOM 1061 N N . GLY A 1 131 ? -8.134 16.331 7.233 1.00 87.81 131 GLY A N 1
ATOM 1062 C CA . GLY A 1 131 ? -9.495 15.790 7.182 1.00 87.81 131 GLY A CA 1
ATOM 1063 C C . GLY A 1 131 ? -9.951 15.189 8.517 1.00 87.81 131 GLY A C 1
ATOM 1064 O O . GLY A 1 131 ? -11.088 15.396 8.942 1.00 87.81 131 GLY A O 1
ATOM 1065 N N . ILE A 1 132 ? -9.053 14.493 9.222 1.00 87.12 132 ILE A N 1
ATOM 1066 C CA . ILE A 1 132 ? -9.296 13.981 10.578 1.00 87.12 132 ILE A CA 1
ATOM 1067 C C . ILE A 1 132 ? -9.486 15.133 11.571 1.00 87.12 132 ILE A C 1
ATOM 1069 O O . ILE A 1 132 ? -10.382 15.061 12.412 1.00 87.12 132 ILE A O 1
ATOM 1073 N N . ALA A 1 133 ? -8.671 16.188 11.495 1.00 89.12 133 ALA A N 1
ATOM 1074 C CA . ALA A 1 133 ? -8.779 17.347 12.378 1.00 89.12 133 ALA A CA 1
ATOM 1075 C C . ALA A 1 133 ? -10.118 18.078 12.195 1.00 89.12 133 ALA A C 1
ATOM 1077 O O . ALA A 1 133 ? -10.793 18.365 13.183 1.00 89.12 133 ALA A O 1
ATOM 1078 N N . VAL A 1 134 ? -10.543 18.290 10.945 1.00 89.56 134 VAL A N 1
ATOM 1079 C CA . VAL A 1 134 ? -11.849 18.882 10.612 1.00 89.56 134 VAL A CA 1
ATOM 1080 C C . VAL A 1 134 ? -13.000 17.995 11.090 1.00 89.56 134 VAL A C 1
ATOM 1082 O O . VAL A 1 134 ? -13.941 18.475 11.713 1.00 89.56 134 VAL A O 1
ATOM 1085 N N . ALA A 1 135 ? -12.930 16.681 10.868 1.00 86.50 135 ALA A N 1
ATOM 1086 C CA . ALA A 1 135 ? -13.973 15.773 11.341 1.00 86.50 135 ALA A CA 1
ATOM 1087 C C . ALA A 1 135 ? -14.070 15.745 12.879 1.00 86.50 135 ALA A C 1
ATOM 1089 O O . ALA A 1 135 ? -15.176 15.713 13.419 1.00 86.50 135 ALA A O 1
ATOM 1090 N N . LYS A 1 136 ? -12.935 15.815 13.594 1.00 85.50 136 LYS A N 1
ATOM 1091 C CA . LYS A 1 136 ? -12.913 15.936 15.061 1.00 85.50 136 LYS A CA 1
ATOM 1092 C C . LYS A 1 136 ? -13.508 17.258 15.544 1.00 85.50 136 LYS A C 1
ATOM 1094 O O . LYS A 1 136 ? -14.271 17.234 16.505 1.00 85.50 136 LYS A O 1
ATOM 1099 N N . SER A 1 137 ? -13.191 18.387 14.903 1.00 86.12 137 SER A N 1
ATOM 1100 C CA . SER A 1 137 ? -13.740 19.696 15.295 1.00 86.12 137 SER A CA 1
ATOM 1101 C C . SER A 1 137 ? -15.247 19.797 15.043 1.00 86.12 137 SER A C 1
ATOM 1103 O O . SER A 1 137 ? -15.954 20.440 15.811 1.00 86.12 137 SER A O 1
ATOM 1105 N N . GLN A 1 138 ? -15.754 19.087 14.033 1.00 89.19 138 GLN A N 1
ATOM 1106 C CA . GLN A 1 138 ? -17.187 18.922 13.765 1.00 89.19 138 GLN A CA 1
ATOM 1107 C C . GLN A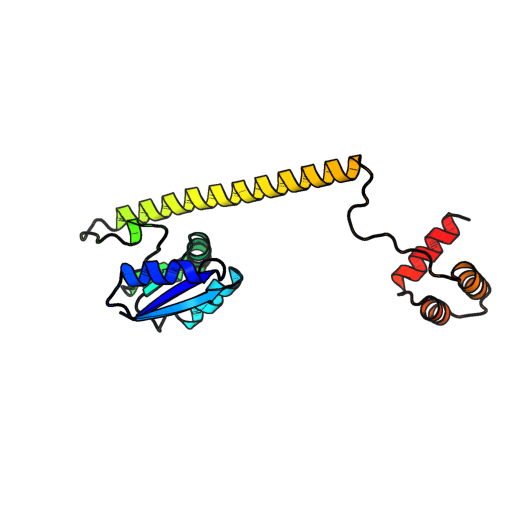 1 138 ? -17.873 17.890 14.684 1.00 89.19 138 GLN A C 1
ATOM 1109 O O . GLN A 1 138 ? -19.052 17.597 14.503 1.00 89.19 138 GLN A O 1
ATOM 1114 N N . GLY A 1 139 ? -17.155 17.300 15.647 1.00 80.88 139 GLY A N 1
ATOM 1115 C CA . GLY A 1 139 ? -17.700 16.310 16.581 1.00 80.88 139 GLY A CA 1
ATOM 1116 C C . GLY A 1 139 ? -18.025 14.951 15.950 1.00 80.88 139 GLY A C 1
ATOM 1117 O O . GLY A 1 139 ? -18.687 14.122 16.575 1.00 80.88 139 GLY A O 1
ATOM 1118 N N . LYS A 1 140 ? -17.569 14.685 14.720 1.00 78.50 140 LYS A N 1
ATOM 1119 C CA . LYS A 1 140 ? -17.811 13.409 14.043 1.00 78.50 140 LYS A CA 1
ATOM 1120 C C . LYS A 1 140 ? -17.009 12.307 14.732 1.00 78.50 140 LYS A C 1
ATOM 1122 O O . LYS A 1 140 ? -15.788 12.399 14.869 1.00 78.50 140 LYS A O 1
ATOM 1127 N N . HIS A 1 141 ? -17.683 11.228 15.129 1.00 75.94 141 HIS A N 1
ATOM 1128 C CA . HIS A 1 141 ? -17.005 10.050 15.660 1.00 75.94 141 HIS A CA 1
ATOM 1129 C C . HIS A 1 141 ? -16.125 9.419 14.574 1.00 75.94 141 HIS A C 1
ATOM 1131 O O . HIS A 1 141 ? -16.613 8.945 13.549 1.00 75.94 141 HIS A O 1
ATOM 1137 N N . LEU A 1 142 ? -14.813 9.427 14.808 1.00 76.31 142 LEU A N 1
ATOM 1138 C CA . LEU A 1 142 ? -13.831 8.759 13.962 1.00 76.31 142 LEU A CA 1
ATOM 1139 C C . LEU A 1 142 ? -13.444 7.415 14.580 1.00 76.31 142 LEU A C 1
ATOM 1141 O O . LEU A 1 142 ? -13.172 7.329 15.778 1.00 76.31 142 LEU A O 1
ATOM 1145 N N . GLY A 1 143 ? -13.380 6.378 13.746 1.00 77.62 143 GLY A N 1
ATOM 1146 C CA . GLY A 1 143 ? -13.023 5.021 14.156 1.00 77.62 143 GLY A CA 1
ATOM 1147 C C . GLY A 1 143 ? -14.232 4.121 14.406 1.00 77.62 143 GLY A C 1
ATOM 1148 O O . GLY A 1 143 ? -15.344 4.391 13.955 1.00 77.62 143 GLY A O 1
ATOM 1149 N N . ARG A 1 144 ? -13.995 2.997 15.087 1.00 78.00 144 ARG A N 1
ATOM 1150 C CA . ARG A 1 144 ? -15.027 1.987 15.337 1.00 78.00 144 ARG A CA 1
ATOM 1151 C C . ARG A 1 144 ? -16.101 2.551 16.283 1.00 78.00 144 ARG A C 1
ATOM 1153 O O . ARG A 1 144 ? -15.727 3.070 17.337 1.00 78.00 144 ARG A O 1
ATOM 1160 N N . PRO A 1 145 ? -17.402 2.419 15.965 1.00 80.06 145 PRO A N 1
ATOM 1161 C CA . PRO A 1 145 ? -18.468 2.845 16.866 1.00 80.06 145 PRO A CA 1
ATOM 1162 C C . PRO A 1 145 ? -18.359 2.132 18.220 1.00 80.06 145 PRO A C 1
ATOM 1164 O O . PRO A 1 145 ? -17.882 0.991 18.304 1.00 80.06 145 PRO A O 1
ATOM 1167 N N . LYS A 1 146 ? -18.774 2.819 19.292 1.00 79.88 146 LYS A N 1
ATOM 1168 C CA . LYS A 1 146 ? -18.855 2.204 20.622 1.00 79.88 146 LYS A CA 1
ATOM 1169 C C . LYS A 1 146 ? -19.869 1.059 20.583 1.00 79.88 146 LYS A C 1
ATOM 1171 O O . LYS A 1 146 ? -20.827 1.096 19.820 1.00 79.88 146 LYS A O 1
ATOM 1176 N N . ALA A 1 147 ? -19.616 0.024 21.380 1.00 80.50 147 ALA A N 1
ATOM 1177 C CA . ALA A 1 147 ? -20.601 -1.029 21.565 1.00 80.50 147 ALA A CA 1
ATOM 1178 C C . ALA A 1 147 ? -21.792 -0.435 22.321 1.00 80.50 147 ALA A C 1
ATOM 1180 O O . ALA A 1 147 ? -21.591 0.223 23.339 1.00 80.50 147 ALA A O 1
ATOM 1181 N N . GLU A 1 148 ? -22.992 -0.649 21.803 1.00 85.25 148 GLU A N 1
ATOM 1182 C CA . GLU A 1 148 ? -24.230 -0.243 22.458 1.00 85.25 148 GLU A CA 1
ATOM 1183 C C . GLU A 1 148 ? -24.703 -1.343 23.410 1.00 85.25 148 GLU A C 1
ATOM 1185 O O . GLU A 1 148 ? -24.348 -2.518 23.251 1.00 85.25 148 GLU A O 1
ATOM 1190 N N . TYR A 1 149 ? -25.501 -0.957 24.404 1.00 86.94 149 TYR A N 1
ATOM 1191 C CA . TYR A 1 149 ? -26.171 -1.912 25.275 1.00 86.94 149 TYR A CA 1
ATOM 1192 C C . TYR A 1 149 ? -27.225 -2.681 24.466 1.00 86.94 149 TYR A C 1
ATOM 1194 O O . TYR A 1 149 ? -28.103 -2.056 23.870 1.00 86.94 149 TYR A O 1
ATOM 1202 N N . PRO A 1 150 ? -27.160 -4.024 24.416 1.00 87.25 150 PRO A N 1
ATOM 1203 C CA . PRO A 1 150 ? -28.216 -4.820 23.806 1.00 87.25 150 PRO A CA 1
ATOM 1204 C C . PRO A 1 150 ? -29.544 -4.648 24.550 1.00 87.25 150 PRO A C 1
ATOM 1206 O O . PRO A 1 150 ? -29.569 -4.335 25.742 1.00 87.25 150 PRO A O 1
ATOM 1209 N N . ASN A 1 151 ? -30.651 -4.937 23.868 1.00 84.56 151 ASN A N 1
ATOM 1210 C CA . ASN A 1 151 ? -31.961 -5.010 24.514 1.00 84.56 151 ASN A CA 1
ATOM 1211 C C . ASN A 1 151 ? -31.918 -5.98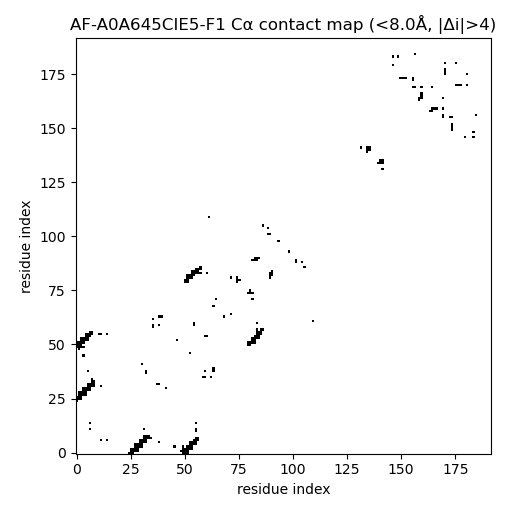4 25.708 1.00 84.56 151 ASN A C 1
ATOM 1213 O O . ASN A 1 151 ? -31.250 -7.016 25.648 1.00 84.56 151 ASN A O 1
ATOM 1217 N N . ASP A 1 152 ? -32.627 -5.641 26.786 1.00 88.75 152 ASP A N 1
ATOM 1218 C CA . ASP A 1 152 ? -32.684 -6.401 28.045 1.00 88.75 152 ASP A CA 1
ATOM 1219 C C . ASP A 1 152 ? -31.360 -6.513 28.832 1.00 88.75 152 ASP A C 1
ATOM 1221 O O . ASP A 1 152 ? -31.289 -7.300 29.783 1.00 88.75 152 ASP A O 1
ATOM 1225 N N . PHE A 1 153 ? -30.338 -5.703 28.515 1.00 90.88 153 PHE A N 1
ATOM 1226 C CA . PHE A 1 153 ? -29.066 -5.696 29.251 1.00 90.88 153 PHE A CA 1
ATOM 1227 C C . PHE A 1 153 ? -29.258 -5.563 30.768 1.00 90.88 153 PHE A C 1
ATOM 1229 O O . PHE A 1 153 ? -28.719 -6.380 31.508 1.00 90.88 153 PHE A O 1
ATOM 1236 N N . ASP A 1 154 ? -30.091 -4.628 31.234 1.00 90.88 154 ASP A N 1
ATOM 1237 C CA . ASP A 1 154 ? -30.337 -4.389 32.667 1.00 90.88 154 ASP A CA 1
ATOM 1238 C C . ASP A 1 154 ? -30.902 -5.617 33.396 1.00 90.88 154 ASP A C 1
ATOM 1240 O O . ASP A 1 154 ? -30.499 -5.951 34.517 1.00 90.88 154 ASP A O 1
ATOM 1244 N N . LYS A 1 155 ? -31.837 -6.321 32.742 1.00 92.19 155 LYS A N 1
ATOM 1245 C CA . LYS A 1 155 ? -32.484 -7.521 33.289 1.00 92.19 155 LYS A CA 1
ATOM 1246 C C . LYS A 1 155 ? -31.490 -8.668 33.387 1.00 92.19 155 LYS A C 1
ATOM 1248 O O . LYS A 1 155 ? -31.381 -9.298 34.439 1.00 92.19 155 LYS A O 1
ATOM 1253 N N . VAL A 1 156 ? -30.760 -8.930 32.301 1.00 92.31 156 VAL A N 1
ATOM 1254 C CA . VAL A 1 156 ? -29.762 -10.006 32.249 1.00 92.31 156 VAL A CA 1
ATOM 1255 C C . VAL A 1 156 ? -28.608 -9.704 33.208 1.00 92.31 156 VAL A C 1
ATOM 1257 O O . VAL A 1 156 ? -28.156 -10.600 33.921 1.00 92.31 156 VAL A O 1
ATOM 1260 N N . TYR A 1 157 ? -28.179 -8.443 33.297 1.00 93.56 157 TYR A N 1
ATOM 1261 C CA . TYR A 1 157 ? -27.166 -7.988 34.245 1.00 93.56 157 TYR A CA 1
ATOM 1262 C C . TYR A 1 157 ? -27.599 -8.239 35.691 1.00 93.56 157 TYR A C 1
ATOM 1264 O O . TYR A 1 157 ? -26.848 -8.845 36.452 1.00 93.56 157 TYR A O 1
ATOM 1272 N N . SER A 1 158 ? -28.828 -7.869 36.055 1.00 92.19 158 SER A N 1
ATOM 1273 C CA . SER A 1 158 ? -29.366 -8.085 37.403 1.00 92.19 158 SER A CA 1
ATOM 1274 C C . SER A 1 158 ? -29.467 -9.572 37.759 1.00 92.19 158 SER A C 1
ATOM 1276 O O . SER A 1 158 ? -29.077 -9.980 38.852 1.00 92.19 158 SER A O 1
ATOM 1278 N N . GLN A 1 159 ? -29.921 -10.415 36.824 1.00 92.75 159 GLN A N 1
ATOM 1279 C CA . GLN A 1 159 ? -29.963 -11.870 37.016 1.00 92.75 159 GLN A CA 1
ATOM 1280 C C . GLN A 1 159 ? -28.567 -12.471 37.193 1.00 92.75 159 GLN A C 1
ATOM 1282 O O . GLN A 1 159 ? -28.372 -13.341 38.042 1.00 92.75 159 GLN A O 1
ATOM 1287 N N . TRP A 1 160 ? -27.594 -12.010 36.409 1.00 95.12 160 TRP A N 1
ATOM 1288 C CA . TRP A 1 160 ? -26.211 -12.456 36.520 1.00 95.12 160 TRP A CA 1
ATOM 1289 C C . TRP A 1 160 ? -25.570 -11.998 37.836 1.00 95.12 160 TRP A C 1
ATOM 1291 O O . TRP A 1 160 ? -24.958 -12.811 38.527 1.00 95.12 160 TRP A O 1
ATOM 1301 N N . LYS A 1 161 ? -25.760 -10.732 38.232 1.00 92.75 161 LYS A N 1
ATOM 1302 C CA . LYS A 1 161 ? -25.212 -10.164 39.473 1.00 92.75 161 LYS A CA 1
ATOM 1303 C C . LYS A 1 161 ? -25.795 -10.828 40.723 1.00 92.75 161 LYS A C 1
ATOM 1305 O O . LYS A 1 161 ? -25.075 -11.023 41.696 1.00 92.75 161 LYS A O 1
ATOM 1310 N N . ALA A 1 162 ? -27.064 -11.233 40.667 1.00 92.38 162 ALA A N 1
ATOM 1311 C CA . ALA A 1 162 ? -27.725 -12.020 41.707 1.00 92.38 162 ALA A CA 1
ATOM 1312 C C . ALA A 1 162 ? -27.291 -13.503 41.741 1.00 92.38 162 ALA A C 1
ATOM 1314 O O . ALA A 1 162 ? -27.709 -14.235 42.632 1.00 92.38 162 ALA A O 1
ATOM 1315 N N . GLY A 1 163 ? -26.480 -13.966 40.781 1.00 91.19 163 GLY A N 1
ATOM 1316 C CA . GLY A 1 163 ? -26.023 -15.358 40.692 1.00 91.19 163 GLY A CA 1
ATOM 1317 C C . GLY A 1 163 ? -27.035 -16.333 40.077 1.00 91.19 163 GLY A C 1
ATOM 1318 O O . GLY A 1 163 ? -26.787 -17.536 40.0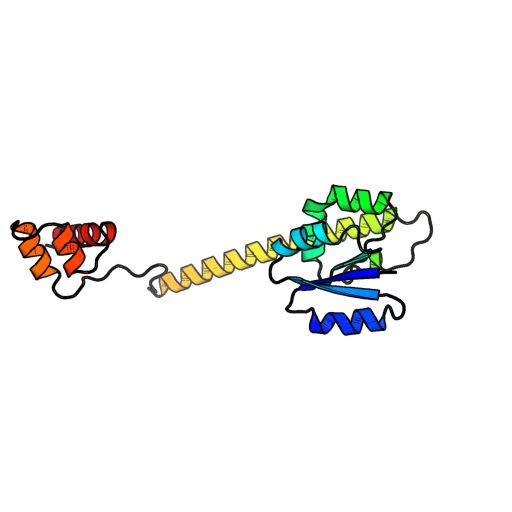66 1.00 91.19 163 GLY A O 1
ATOM 1319 N N . ASN A 1 164 ? -28.151 -15.840 39.526 1.00 93.19 164 ASN A N 1
ATOM 1320 C CA . ASN A 1 164 ? -29.215 -16.674 38.947 1.00 93.19 164 ASN A CA 1
ATOM 1321 C C . ASN A 1 164 ? -28.830 -17.289 37.591 1.00 93.19 164 ASN A C 1
ATOM 1323 O O . ASN A 1 164 ? -29.378 -18.314 37.184 1.00 93.19 164 ASN A O 1
ATOM 1327 N N . ILE A 1 165 ? -27.902 -16.660 36.866 1.00 94.56 165 ILE A N 1
ATOM 1328 C CA . ILE A 1 165 ? -27.356 -17.160 35.600 1.00 94.56 165 ILE A CA 1
ATOM 1329 C C . ILE A 1 165 ? -25.833 -17.039 35.594 1.00 94.56 165 ILE A C 1
ATOM 1331 O O . ILE A 1 165 ? -25.258 -16.177 36.255 1.00 94.56 165 ILE A O 1
ATOM 1335 N N . THR A 1 166 ? -25.162 -17.888 34.815 1.00 94.31 166 THR A N 1
ATOM 1336 C CA . THR A 1 166 ? -23.707 -17.808 34.634 1.00 94.31 166 THR A CA 1
ATOM 1337 C C . THR A 1 166 ? -23.332 -16.695 33.658 1.00 94.31 166 THR A C 1
ATOM 1339 O O . THR A 1 166 ? -24.128 -16.300 32.805 1.00 94.31 166 THR A O 1
ATOM 1342 N N . ALA A 1 167 ? -22.082 -16.226 33.726 1.00 91.00 167 ALA A N 1
ATOM 1343 C CA . ALA A 1 167 ? -21.567 -15.226 32.786 1.00 91.00 167 ALA A CA 1
ATOM 1344 C C . ALA A 1 167 ? -21.653 -15.710 31.326 1.00 91.00 167 ALA A C 1
ATOM 1346 O O . ALA A 1 167 ? -21.952 -14.925 30.434 1.00 91.00 167 ALA A O 1
ATOM 1347 N N . VAL A 1 168 ? -21.433 -17.009 31.082 1.00 93.69 168 VAL A N 1
ATOM 1348 C CA . VAL A 1 168 ? -21.566 -17.627 29.748 1.00 93.69 168 VAL A CA 1
ATOM 1349 C C . VAL A 1 168 ? -23.002 -17.524 29.245 1.00 93.69 168 VAL A C 1
ATOM 1351 O O . VAL A 1 168 ? -23.224 -17.032 28.144 1.00 93.69 168 VAL A O 1
ATOM 1354 N N . LYS A 1 169 ? -23.979 -17.873 30.089 1.00 93.50 169 LYS A N 1
ATOM 1355 C CA . LYS A 1 169 ? -25.400 -17.797 29.739 1.00 93.50 169 LYS A CA 1
ATOM 1356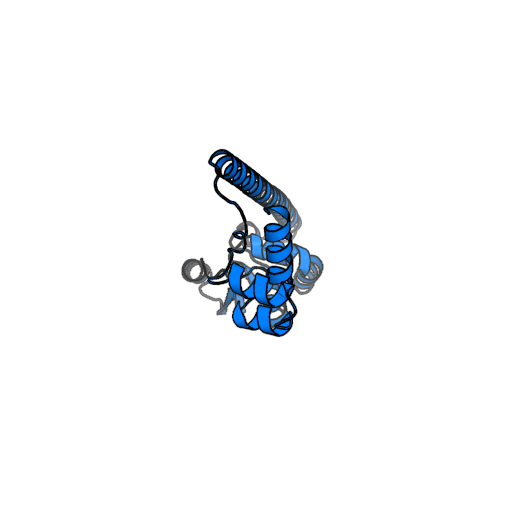 C C . LYS A 1 169 ? -25.867 -16.353 29.512 1.00 93.50 169 LYS A C 1
ATOM 1358 O O . LYS A 1 169 ? -26.634 -16.100 28.590 1.00 93.50 169 LYS A O 1
ATOM 1363 N N . ALA A 1 170 ? -25.365 -15.400 30.298 1.00 92.44 170 ALA A N 1
ATOM 1364 C CA . ALA A 1 170 ? -25.623 -13.972 30.098 1.00 92.44 170 ALA A CA 1
ATOM 1365 C C . ALA A 1 170 ? -25.051 -13.463 28.760 1.00 92.44 170 ALA A C 1
ATOM 1367 O O . ALA A 1 170 ? -25.732 -12.763 28.013 1.00 92.44 170 ALA A O 1
ATOM 1368 N N . MET A 1 171 ? -23.817 -13.858 28.425 1.00 94.62 171 MET A N 1
ATOM 1369 C CA . MET A 1 171 ? -23.173 -13.524 27.149 1.00 94.62 171 MET A CA 1
ATOM 1370 C C . MET A 1 171 ? -23.930 -14.094 25.945 1.00 94.62 171 MET A C 1
ATOM 1372 O O . MET A 1 171 ? -24.103 -13.393 24.949 1.00 94.62 171 MET A O 1
ATOM 1376 N N . GLU A 1 172 ? -24.409 -15.335 26.040 1.00 94.00 172 GLU A N 1
ATOM 1377 C CA . GLU A 1 172 ? -25.222 -15.976 25.003 1.00 94.00 172 GLU A CA 1
ATOM 1378 C C . GLU A 1 172 ? -26.561 -15.261 24.800 1.00 94.00 172 GLU A C 1
ATOM 1380 O O . GLU A 1 172 ? -26.915 -14.942 23.664 1.00 94.00 172 GLU A O 1
ATOM 1385 N N . GLN A 1 173 ? -27.276 -14.948 25.888 1.00 92.25 173 GLN A N 1
ATOM 1386 C CA . GLN A 1 173 ? -28.562 -14.243 25.831 1.00 92.25 173 GLN A CA 1
ATOM 1387 C C . GLN A 1 173 ? -28.434 -12.852 25.203 1.00 92.25 173 GLN A C 1
ATOM 1389 O O . GLN A 1 173 ? -29.261 -12.466 24.380 1.00 92.25 173 GLN A O 1
ATOM 1394 N N . LEU A 1 174 ? -27.361 -12.129 25.532 1.00 91.75 174 LEU A N 1
ATOM 1395 C CA . LEU A 1 174 ? -27.085 -10.795 24.994 1.00 91.75 174 LEU A CA 1
ATOM 1396 C C . LEU A 1 174 ? -26.382 -10.826 23.627 1.00 91.75 174 LEU A C 1
ATOM 1398 O O . LEU A 1 174 ? -26.146 -9.772 23.038 1.00 91.75 174 LEU A O 1
ATOM 1402 N N . LYS A 1 175 ? -26.029 -12.016 23.115 1.00 92.44 175 LYS A N 1
ATOM 1403 C CA . LYS A 1 175 ? -25.227 -12.217 21.893 1.00 92.44 175 LYS A CA 1
ATOM 1404 C C . LYS A 1 175 ? -23.917 -11.417 21.900 1.00 92.44 175 LYS A C 1
ATOM 1406 O O . LYS A 1 175 ? -23.469 -10.904 20.873 1.00 92.44 175 LYS A O 1
ATOM 1411 N N . LEU A 1 176 ? -23.281 -11.317 23.066 1.00 91.62 176 LEU A N 1
ATOM 1412 C CA . LEU A 1 176 ? -22.046 -10.565 23.264 1.00 91.62 176 LEU A CA 1
ATOM 1413 C C . LEU A 1 176 ? -20.837 -11.491 23.360 1.00 91.62 176 LEU A C 1
ATOM 1415 O O . LEU A 1 176 ? -20.845 -12.510 24.045 1.00 91.62 176 LEU A O 1
ATOM 1419 N N . LYS A 1 177 ? -19.731 -11.084 22.730 1.00 91.94 177 LYS A N 1
ATOM 1420 C CA . LYS A 1 177 ? -18.422 -11.693 22.996 1.00 91.94 177 LYS A CA 1
ATOM 1421 C C . LYS A 1 177 ? -17.930 -11.275 24.382 1.00 91.94 177 LYS A C 1
ATOM 1423 O O . LYS A 1 177 ? -18.174 -10.148 24.812 1.00 91.94 177 LYS A O 1
ATOM 1428 N N . LYS A 1 178 ? -17.131 -12.139 25.017 1.00 92.12 178 LYS A N 1
ATOM 1429 C CA . LYS A 1 178 ? -16.557 -11.945 26.362 1.00 92.12 178 LYS A CA 1
ATOM 1430 C C . LYS A 1 178 ? -16.014 -10.540 26.621 1.00 92.12 178 LYS A C 1
ATOM 1432 O O . LYS A 1 178 ? -16.401 -9.904 27.597 1.00 92.12 178 LYS A O 1
ATOM 1437 N N . ASN A 1 179 ? -15.172 -10.032 25.724 1.00 92.25 179 ASN A N 1
ATOM 1438 C CA . ASN A 1 179 ? -14.552 -8.716 25.895 1.00 92.25 179 ASN A CA 1
ATOM 1439 C C . ASN A 1 179 ? -15.577 -7.573 25.861 1.00 92.25 179 ASN A C 1
ATOM 1441 O O . ASN A 1 179 ? -15.449 -6.623 26.625 1.00 92.25 179 ASN A O 1
ATOM 1445 N N . THR A 1 180 ? -16.599 -7.665 25.005 1.00 90.88 180 THR A N 1
ATOM 1446 C CA . THR A 1 180 ? -17.662 -6.654 24.925 1.00 90.88 180 THR A CA 1
ATOM 1447 C C . THR A 1 180 ? -18.559 -6.706 26.157 1.00 90.88 180 THR A C 1
ATOM 1449 O O . THR A 1 180 ? -18.883 -5.659 26.702 1.00 90.88 180 THR A O 1
ATOM 1452 N N . PHE A 1 181 ? -18.901 -7.907 26.638 1.00 93.25 181 PHE A N 1
ATOM 1453 C CA . PHE A 1 181 ? -19.733 -8.089 27.829 1.00 93.25 181 PHE A CA 1
ATOM 1454 C C . PHE A 1 181 ? -19.108 -7.454 29.073 1.00 93.25 181 PHE A C 1
ATOM 1456 O O . PHE A 1 181 ? -19.715 -6.578 29.678 1.00 93.25 181 PHE A O 1
ATOM 1463 N N . TYR A 1 182 ? -17.867 -7.812 29.416 1.00 93.81 182 TYR A N 1
ATOM 1464 C CA . TYR A 1 182 ? -17.217 -7.242 30.601 1.00 93.81 182 TYR A CA 1
ATOM 1465 C C . TYR A 1 182 ? -16.924 -5.745 30.466 1.00 93.81 182 TYR A C 1
ATOM 1467 O O . TYR A 1 182 ? -16.927 -5.031 31.466 1.00 93.81 182 TYR A O 1
ATOM 1475 N N . LYS A 1 183 ? -16.699 -5.256 29.239 1.00 90.88 183 LYS A N 1
ATOM 1476 C CA . LYS A 1 183 ? -16.575 -3.820 28.986 1.00 90.88 183 LYS A CA 1
ATOM 1477 C C . LYS A 1 183 ? -17.882 -3.088 29.310 1.00 90.88 183 LYS A C 1
ATOM 1479 O O . LYS A 1 183 ? -17.838 -2.120 30.058 1.00 90.88 183 LYS A O 1
ATOM 1484 N N . LEU A 1 184 ? -19.014 -3.568 28.789 1.00 91.50 184 LEU A N 1
ATOM 1485 C CA . LEU A 1 184 ? -20.330 -2.972 29.045 1.00 91.50 184 LEU A CA 1
ATOM 1486 C C . LEU A 1 184 ? -20.720 -3.062 30.525 1.00 91.50 184 LEU A C 1
ATOM 1488 O O . LEU A 1 184 ? -21.229 -2.095 31.070 1.00 91.50 184 LEU A O 1
ATOM 1492 N N . VAL A 1 185 ? -20.416 -4.174 31.204 1.00 92.06 185 VAL A N 1
ATOM 1493 C CA . VAL A 1 185 ? -20.629 -4.311 32.658 1.00 92.06 185 VAL A CA 1
ATOM 1494 C C . VAL A 1 185 ? -19.854 -3.249 33.437 1.00 92.06 185 VAL A C 1
ATOM 1496 O O . VAL A 1 185 ? -20.426 -2.580 34.288 1.00 92.06 185 VAL A O 1
ATOM 1499 N N . LYS A 1 186 ? -18.565 -3.060 33.126 1.00 92.31 186 LYS A N 1
ATOM 1500 C CA . LYS A 1 186 ? -17.735 -2.053 33.798 1.00 92.31 186 LYS A CA 1
ATOM 1501 C C . LYS A 1 186 ? -18.252 -0.631 33.559 1.00 92.31 186 LYS A C 1
ATOM 1503 O O . LYS A 1 186 ? -18.198 0.193 34.463 1.00 92.31 186 LYS A O 1
ATOM 1508 N N . GLU A 1 187 ? -18.716 -0.337 32.345 1.00 89.56 187 GLU A N 1
ATOM 1509 C CA . GLU A 1 187 ? -19.318 0.960 32.011 1.00 89.56 187 GLU A CA 1
ATOM 1510 C C . GLU A 1 187 ? -20.651 1.172 32.751 1.00 89.56 187 GLU A C 1
ATOM 1512 O O . GLU A 1 187 ? -20.892 2.269 33.246 1.00 89.56 187 GLU A O 1
ATOM 1517 N N . PHE A 1 188 ? -21.465 0.125 32.899 1.00 89.44 188 PHE A N 1
ATOM 1518 C CA . PHE A 1 188 ? -22.740 0.158 33.618 1.00 89.44 188 PHE A CA 1
ATOM 1519 C C . PHE A 1 188 ? -22.566 0.360 35.132 1.00 89.44 188 PHE A C 1
ATOM 1521 O O . PHE A 1 188 ? -23.244 1.191 35.732 1.00 89.44 188 PHE A O 1
ATOM 1528 N N . GLU A 1 189 ? -21.611 -0.350 35.741 1.00 89.75 189 GLU A N 1
ATOM 1529 C CA . GLU A 1 189 ? -21.262 -0.209 37.163 1.00 89.75 189 GLU A CA 1
ATOM 1530 C C . GLU A 1 189 ? -20.608 1.140 37.488 1.00 89.75 189 GLU A C 1
ATOM 1532 O O . GLU A 1 189 ? -20.709 1.600 38.615 1.00 89.75 189 GLU A O 1
ATOM 1537 N N . ALA A 1 190 ? -19.928 1.774 36.527 1.00 85.81 190 ALA A N 1
ATOM 1538 C CA . ALA A 1 190 ? -19.326 3.096 36.714 1.00 85.81 190 ALA A CA 1
ATOM 1539 C C . ALA A 1 190 ? -20.323 4.254 36.522 1.00 85.81 190 ALA A C 1
ATOM 1541 O O . ALA A 1 190 ? -20.027 5.380 36.917 1.00 85.81 190 ALA A O 1
ATOM 1542 N N . ALA A 1 191 ? -21.455 3.995 35.863 1.00 76.88 191 ALA A N 1
ATOM 1543 C CA . ALA A 1 191 ? -22.520 4.966 35.620 1.00 76.88 191 ALA A CA 1
ATOM 1544 C C . ALA A 1 191 ? -23.653 4.907 36.665 1.00 76.88 191 ALA A C 1
ATOM 1546 O O . ALA A 1 191 ? -24.523 5.778 36.644 1.00 76.88 191 ALA A O 1
ATOM 1547 N N . SER A 1 192 ? -23.642 3.891 37.537 1.00 57.69 192 SER A N 1
ATOM 1548 C CA . SER A 1 192 ? -24.583 3.685 38.651 1.00 57.69 192 SER A CA 1
ATOM 1549 C C . SER A 1 192 ? -23.954 4.092 39.979 1.00 57.69 192 SER A C 1
ATOM 1551 O O . SER A 1 192 ? -24.705 4.583 40.848 1.00 57.69 192 SER A O 1
#

Foldseek 3Di:
DEEEEEEEPVCQVVVVVVCCVVCVPYNYDYDYDPDLVVLVVVCVVCVVPGLEYEYADPVNVLSCCVVCVVVVVVCVVVVRQYAYPVLVLSVDDDDPPCVVVSVVVVVVVSVVVVVVVVVVVVVVVVVVVVVVVVCVVVVHDPDDDQDDQAPCNVVLLVCVVVVVDDPVVSCVVRVHDPVNNVVVVVVVVVVD

Mean predicted aligned error: 15.5 Å